Protein AF-A0A2J8X1P1-F1 (afdb_monomer)

Organism: Pongo abelii (NCBI:txid9601)

Foldseek 3Di:
DDPVVVVVVVVVVVVVVVVVVLVVQCVDPDPVSNVVSVVVVVVVVVVVVVPPPVPDLPPPPPPDPDDDDDDDDDDDDPPVVVVVVVVVVVVSVVVSVLLVVLQVQLVVLQVQLVVCVVVVVLVSSLVSLVVSCVSPVVPVVSVVSNVVSVVSVVVVVVVVVVVVVVVVVVVVVVVVVVVLVVLLVVLVVCVVVVPPLSVVLLVLLVVLPDADDALVSNVVSVVVLVVSCPDSSSVSSCVVNCVVVSQPVHPSND

Solvent-accessible surface area (backbone atoms only — not comparable to full-atom values): 14244 Å² total; per-residue (Å²): 133,59,76,65,58,55,52,51,49,53,53,49,53,52,52,51,53,53,50,52,51,41,55,52,35,49,67,40,92,49,69,68,54,18,53,51,32,49,54,51,49,54,54,51,55,56,53,53,69,76,61,65,72,81,84,65,90,74,72,79,75,77,82,72,85,87,71,80,91,77,78,92,77,90,74,94,64,85,70,55,61,65,60,51,52,53,51,52,52,50,50,50,52,50,53,51,50,53,51,53,53,27,47,54,52,20,51,52,24,42,53,53,14,50,52,30,44,75,73,66,39,27,69,59,14,34,49,29,21,50,57,16,39,74,52,35,75,83,49,62,66,40,56,55,53,29,52,53,28,51,54,54,45,50,52,52,63,57,47,50,58,55,50,52,52,50,53,52,52,51,50,52,50,50,55,52,47,55,51,50,55,49,48,50,49,53,33,48,52,39,41,76,73,56,38,67,68,47,45,49,52,52,53,48,43,60,58,62,60,52,78,94,66,58,62,67,57,54,53,54,51,49,52,54,48,61,68,58,47,75,46,73,45,42,44,44,47,35,68,74,57,52,44,62,52,48,53,76,73,31,81,80,78,101

Nearest PDB structures (foldseek):
  8uc6-assembly2_B  TM=2.784E-01  e=8.508E-01  Homo sapiens
  7xn7-assembly1_q  TM=2.949E-01  e=4.056E+00  Komagataella phaffii

Radius of gyration: 46.41 Å; Cα contacts (8 Å, |Δi|>4): 141; chains: 1; bounding box: 104×47×121 Å

Secondary structure (DSSP, 8-state):
--HHHHHHHHHHHHHHHHHHHHHHHHT-S-HHHHHHHHHHHHHHHHHHHHT---------------S--PPP--------HHHHHHHHHHHHHHHHHHHHHHHHHHHHHHHHHHHHHHTT-HHHHHHHHHHHHHH-TT-HHHHHHHHHHHHHHHHHHHHHHHHHHHHHHHHHHHHHHHHHHHHHHHHHHHHHTT-HHHHHHHHHHHHHT-SS--HHHHHHHHHHHHHHTTSHHHHHHHHHTTHHHHHHS-TTT-

pLDDT: mean 83.25, std 15.39, range [37.56, 98.19]

Sequence (254 aa):
MDADQEKDLQKFLKNVDEISNLIQEMNSDDPVVQQKAVLETEKRLLLMEEDQEEDECRTTLNKTMISPPQTAMKSAEEINSEAFLASVEKDAKERAKRRRENKVLADALKEKGNEAFAEGNYETAILCYTEGLEKLKDMKVLYTNRAQSRECYKKILEINPKLQTQVKDYLNQVDLQEKADLQEKEARELLDSGKNTAVTTKNLLETLSKPDQIPLFYAGGIEILTEMIKECTEQTLFRTHNGFSIISDNKVIR

InterPro domains:
  IPR011990 Tetratricopeptide-like helical domain superfamily [G3DSA:1.25.40.10] (89-160)
  IPR011990 Tetratricopeptide-like helical domain superfamily [SSF48452] (102-163)
  IPR043195 Tetratricopeptide repeat protein 12 [PTHR46540] (1-148)

Mean predicted aligned error: 18.22 Å

Structure (mmCIF, N/CA/C/O backbone):
data_AF-A0A2J8X1P1-F1
#
_entry.id   AF-A0A2J8X1P1-F1
#
loop_
_atom_site.group_PDB
_atom_site.id
_atom_site.type_symbol
_atom_site.label_atom_id
_atom_site.label_alt_id
_atom_site.label_comp_id
_atom_site.label_asym_id
_atom_site.label_entity_id
_atom_site.label_seq_id
_atom_site.pdbx_PDB_ins_code
_atom_site.Cartn_x
_atom_site.Cartn_y
_atom_site.Cartn_z
_atom_site.occupancy
_atom_site.B_iso_or_equiv
_atom_site.auth_seq_id
_atom_site.auth_comp_id
_atom_site.auth_asym_id
_atom_site.auth_atom_id
_atom_site.pdbx_PDB_model_num
ATOM 1 N N . MET A 1 1 ? 32.664 -14.938 -47.739 1.00 50.69 1 MET A N 1
ATOM 2 C CA . MET A 1 1 ? 31.735 -13.851 -48.087 1.00 50.69 1 MET A CA 1
ATOM 3 C C . MET A 1 1 ? 30.377 -14.347 -47.646 1.00 50.69 1 MET A C 1
ATOM 5 O O . MET A 1 1 ? 29.955 -15.395 -48.125 1.00 50.69 1 MET A O 1
ATOM 9 N N . ASP A 1 2 ? 29.831 -13.739 -46.599 1.00 59.72 2 ASP A N 1
ATOM 10 C CA . ASP A 1 2 ? 28.695 -14.293 -45.863 1.00 59.72 2 ASP A CA 1
ATOM 11 C C . ASP A 1 2 ? 27.408 -14.132 -46.678 1.00 59.72 2 ASP A C 1
ATOM 13 O O . ASP A 1 2 ? 27.176 -13.086 -47.279 1.00 59.72 2 ASP A O 1
ATOM 17 N N . ALA A 1 3 ? 26.571 -15.172 -46.722 1.00 62.38 3 ALA A N 1
ATOM 18 C CA . ALA A 1 3 ? 25.362 -15.208 -47.553 1.00 62.38 3 ALA A CA 1
ATOM 19 C C . ALA A 1 3 ? 24.357 -14.082 -47.235 1.00 62.38 3 ALA A C 1
ATOM 21 O O . ALA A 1 3 ? 23.530 -13.740 -48.079 1.00 62.38 3 ALA A O 1
ATOM 22 N N . ASP A 1 4 ? 24.443 -13.496 -46.040 1.00 61.97 4 ASP A N 1
ATOM 23 C CA . ASP A 1 4 ? 23.629 -12.350 -45.637 1.00 61.97 4 ASP A CA 1
ATOM 24 C C . ASP A 1 4 ? 24.155 -11.026 -46.219 1.00 61.97 4 ASP A C 1
ATOM 26 O O . ASP A 1 4 ? 23.356 -10.189 -46.626 1.00 61.97 4 ASP A O 1
ATOM 30 N N . GLN A 1 5 ? 25.473 -10.872 -46.403 1.00 69.81 5 GLN A N 1
ATOM 31 C CA . GLN A 1 5 ? 26.049 -9.685 -47.056 1.00 69.81 5 GLN A CA 1
ATOM 32 C C . GLN A 1 5 ? 25.669 -9.598 -48.540 1.00 69.81 5 GLN A C 1
ATOM 34 O O . GLN A 1 5 ? 25.447 -8.507 -49.060 1.00 69.81 5 GLN A O 1
ATOM 39 N N . GLU A 1 6 ? 25.571 -10.741 -49.222 1.00 78.12 6 GLU A N 1
ATOM 40 C CA . GLU A 1 6 ? 25.161 -10.800 -50.631 1.00 78.12 6 GLU A CA 1
ATOM 41 C C . GLU A 1 6 ? 23.684 -10.410 -50.806 1.00 78.12 6 GLU A C 1
ATOM 43 O O . GLU A 1 6 ? 23.335 -9.666 -51.722 1.00 78.12 6 GLU A O 1
ATOM 48 N N . LYS A 1 7 ? 22.807 -10.851 -49.894 1.00 76.62 7 LYS A N 1
ATOM 49 C CA . LYS A 1 7 ? 21.386 -10.467 -49.901 1.00 76.62 7 LYS A CA 1
ATOM 50 C C . LYS A 1 7 ? 21.193 -8.980 -49.620 1.00 76.62 7 LYS A C 1
ATOM 52 O O . LYS A 1 7 ? 20.385 -8.339 -50.293 1.00 76.62 7 LYS A O 1
ATOM 57 N N . ASP A 1 8 ? 21.941 -8.432 -48.666 1.00 74.12 8 ASP A N 1
ATOM 58 C CA . ASP A 1 8 ? 21.891 -7.005 -48.340 1.00 74.12 8 ASP A CA 1
ATOM 59 C C . ASP A 1 8 ? 22.389 -6.144 -49.504 1.00 74.12 8 ASP A C 1
ATOM 61 O O . ASP A 1 8 ? 21.761 -5.139 -49.844 1.00 74.12 8 ASP A O 1
ATOM 65 N N . LEU A 1 9 ? 23.458 -6.573 -50.183 1.00 82.69 9 LEU A N 1
ATOM 66 C CA . LEU A 1 9 ? 23.960 -5.897 -51.377 1.00 82.69 9 LEU A CA 1
ATOM 67 C C . LEU A 1 9 ? 22.932 -5.922 -52.516 1.00 82.69 9 LEU A C 1
ATOM 69 O O . LEU A 1 9 ? 22.677 -4.892 -53.137 1.00 82.69 9 LEU A O 1
ATOM 73 N N . GLN A 1 10 ? 22.289 -7.065 -52.763 1.00 84.50 10 GLN A N 1
ATOM 74 C CA . GLN A 1 10 ? 21.242 -7.173 -53.784 1.00 84.50 10 GLN A CA 1
ATOM 75 C C . GLN A 1 10 ? 20.028 -6.292 -53.465 1.00 84.50 10 GLN A C 1
ATOM 77 O O . GLN A 1 10 ? 19.481 -5.644 -54.360 1.00 84.50 10 GLN A O 1
ATOM 82 N N . LYS A 1 11 ? 19.628 -6.214 -52.190 1.00 85.12 11 LYS A N 1
ATOM 83 C CA . LYS A 1 11 ? 18.556 -5.318 -51.735 1.00 85.12 11 LYS A CA 1
ATOM 84 C C . LYS A 1 11 ? 18.930 -3.848 -51.939 1.00 85.12 11 LYS A C 1
ATOM 86 O O . LYS A 1 11 ? 18.101 -3.069 -52.402 1.00 85.12 11 LYS A O 1
ATOM 91 N N . PHE A 1 12 ? 20.173 -3.477 -51.634 1.00 89.38 12 PHE A N 1
ATOM 92 C CA . PHE A 1 12 ? 20.682 -2.126 -51.854 1.00 89.38 12 PHE A CA 1
ATOM 93 C C . PHE A 1 12 ? 20.666 -1.744 -53.338 1.00 89.38 12 PHE A C 1
ATOM 95 O O . PHE A 1 12 ? 20.110 -0.706 -53.685 1.00 89.38 12 PHE A O 1
ATOM 102 N N . LEU A 1 13 ? 21.210 -2.594 -54.214 1.00 89.56 13 LEU A N 1
ATOM 103 C CA . LEU A 1 13 ? 21.251 -2.332 -55.656 1.00 89.56 13 LEU A CA 1
ATOM 104 C C . LEU A 1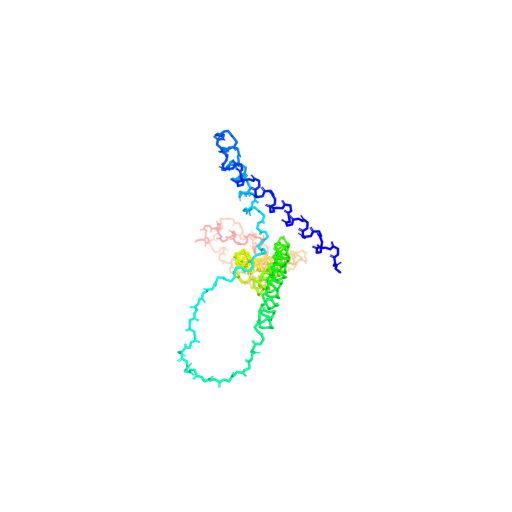 13 ? 19.846 -2.159 -56.240 1.00 89.56 13 LEU A C 1
ATOM 106 O O . LEU A 1 13 ? 19.595 -1.197 -56.959 1.00 89.56 13 LEU A O 1
ATOM 110 N N . LYS A 1 14 ? 18.901 -3.014 -55.834 1.00 88.31 14 LYS A N 1
ATOM 111 C CA . LYS A 1 14 ? 17.501 -2.887 -56.243 1.00 88.31 14 LYS A CA 1
ATOM 112 C C . LYS A 1 14 ? 16.892 -1.543 -55.822 1.00 88.31 14 LYS A C 1
ATOM 114 O O . LYS A 1 14 ? 16.211 -0.903 -56.615 1.00 88.31 14 LYS A O 1
ATOM 119 N N . ASN A 1 15 ? 17.161 -1.095 -54.595 1.00 87.69 15 ASN A N 1
ATOM 120 C CA . ASN A 1 15 ? 16.675 0.199 -54.114 1.00 87.69 15 ASN A CA 1
ATOM 121 C C . ASN A 1 15 ? 17.281 1.372 -54.897 1.00 87.69 15 ASN A C 1
ATOM 123 O O . ASN A 1 15 ? 16.580 2.341 -55.180 1.00 87.69 15 ASN A O 1
ATOM 127 N N . VAL A 1 16 ? 18.569 1.295 -55.242 1.00 91.81 16 VAL A N 1
ATOM 128 C CA . VAL A 1 16 ? 19.244 2.319 -56.050 1.00 91.81 16 VAL A CA 1
ATOM 129 C C . VAL A 1 16 ? 18.615 2.411 -57.440 1.00 91.81 16 VAL A C 1
ATOM 131 O O . VAL A 1 16 ? 18.311 3.518 -57.886 1.00 91.81 16 VAL A O 1
ATOM 134 N N . ASP A 1 17 ? 18.356 1.274 -58.087 1.00 91.62 17 ASP A N 1
ATOM 135 C CA . ASP A 1 17 ? 17.721 1.227 -59.408 1.00 91.62 17 ASP A CA 1
ATOM 136 C C . ASP A 1 17 ? 16.296 1.798 -59.375 1.00 91.62 17 ASP A C 1
ATOM 138 O O . ASP A 1 17 ? 15.919 2.599 -60.230 1.00 91.62 17 ASP A O 1
ATOM 142 N N . GLU A 1 18 ? 15.505 1.444 -58.357 1.00 88.31 18 GLU A N 1
ATOM 143 C CA . GLU A 1 18 ? 14.155 1.985 -58.157 1.00 88.31 18 GLU A CA 1
ATOM 144 C C . GLU A 1 18 ? 14.161 3.513 -57.996 1.00 88.31 18 GLU A C 1
ATOM 146 O O . GLU A 1 18 ? 13.352 4.203 -58.616 1.00 88.31 18 GLU A O 1
ATOM 151 N N . ILE A 1 19 ? 15.090 4.056 -57.201 1.00 89.25 19 ILE A N 1
ATOM 152 C CA . ILE A 1 19 ? 15.232 5.506 -57.006 1.00 89.25 19 ILE A CA 1
ATOM 153 C C . ILE A 1 19 ? 15.693 6.184 -58.299 1.00 89.25 19 ILE A C 1
ATOM 155 O O . ILE A 1 19 ? 15.194 7.254 -58.645 1.00 89.25 19 ILE A O 1
ATOM 159 N N . SER A 1 20 ? 16.628 5.572 -59.028 1.00 91.38 20 SER A N 1
ATOM 160 C CA . SER A 1 20 ? 17.127 6.116 -60.291 1.00 91.38 20 SER A CA 1
ATOM 161 C C . SER A 1 20 ? 16.012 6.215 -61.335 1.00 91.38 20 SER A C 1
ATOM 163 O O . SER A 1 20 ? 15.861 7.268 -61.958 1.00 91.38 20 SER A O 1
ATOM 165 N N . ASN A 1 21 ? 15.179 5.176 -61.448 1.00 90.62 21 ASN A N 1
ATOM 166 C CA . ASN A 1 21 ? 14.007 5.177 -62.323 1.00 90.62 21 ASN A CA 1
ATOM 167 C C . ASN A 1 21 ? 12.996 6.256 -61.914 1.00 90.62 21 ASN A C 1
ATOM 169 O O . ASN A 1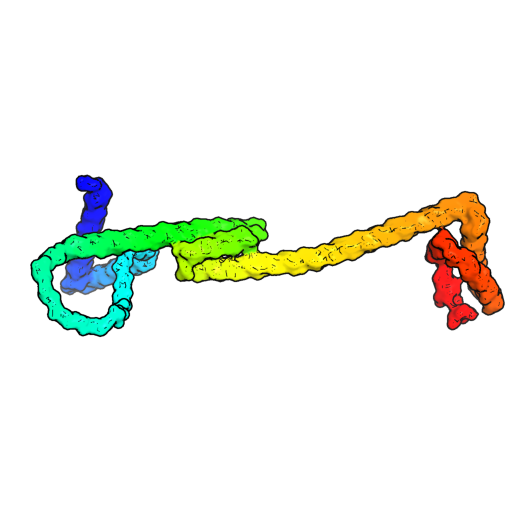 21 ? 12.524 7.000 -62.767 1.00 90.62 21 ASN A O 1
ATOM 173 N N . LEU A 1 22 ? 12.725 6.410 -60.615 1.00 91.25 22 LEU A N 1
ATOM 174 C CA . LEU A 1 22 ? 11.790 7.420 -60.113 1.00 91.25 22 LEU A CA 1
ATOM 175 C C . LEU A 1 22 ? 12.261 8.850 -60.427 1.00 91.25 22 LEU A C 1
ATOM 177 O O . LEU A 1 22 ? 11.482 9.676 -60.896 1.00 91.25 22 LEU A O 1
ATOM 181 N N . ILE A 1 23 ? 13.557 9.129 -60.247 1.00 90.56 23 ILE A N 1
ATOM 182 C CA . ILE A 1 23 ? 14.166 10.422 -60.601 1.00 90.56 23 ILE A CA 1
ATOM 183 C C . ILE A 1 23 ? 14.092 10.665 -62.112 1.00 90.56 23 ILE A C 1
ATOM 185 O O . ILE A 1 23 ? 13.860 11.794 -62.550 1.00 90.56 23 ILE A O 1
ATOM 189 N N . GLN A 1 24 ? 14.293 9.627 -62.923 1.00 90.50 24 GLN A N 1
ATOM 190 C CA . GLN A 1 24 ? 14.179 9.734 -64.373 1.00 90.50 24 GLN A CA 1
ATOM 191 C C . GLN A 1 24 ? 12.733 10.024 -64.802 1.00 90.50 24 GLN A C 1
ATOM 193 O O . GLN A 1 24 ? 12.517 10.891 -65.646 1.00 90.50 24 GLN A O 1
ATOM 198 N N . GLU A 1 25 ? 11.745 9.367 -64.191 1.00 92.44 25 GLU A N 1
ATOM 199 C CA . GLU A 1 25 ? 10.323 9.600 -64.465 1.00 92.44 25 GLU A CA 1
ATOM 200 C C . GLU A 1 25 ? 9.855 10.991 -64.008 1.00 92.44 25 GLU A C 1
ATOM 202 O O . GLU A 1 25 ? 9.084 11.641 -64.714 1.00 92.44 25 GLU A O 1
ATOM 207 N N . MET A 1 26 ? 10.374 11.508 -62.888 1.00 88.50 26 MET A N 1
ATOM 208 C CA . MET A 1 26 ? 10.129 12.891 -62.448 1.00 88.50 26 MET A CA 1
ATOM 209 C C . MET A 1 26 ? 10.687 13.940 -63.423 1.00 88.50 26 MET A C 1
ATOM 211 O O . MET A 1 26 ? 10.157 15.048 -63.504 1.00 88.50 26 MET A O 1
ATOM 215 N N . ASN A 1 27 ? 11.741 13.596 -64.166 1.00 88.50 27 ASN A N 1
ATOM 216 C CA . ASN A 1 27 ? 12.345 14.446 -65.194 1.00 88.50 27 ASN A CA 1
ATOM 217 C C . ASN A 1 27 ? 11.775 14.189 -66.603 1.00 88.50 27 ASN A C 1
ATOM 219 O O . ASN A 1 27 ? 12.331 14.691 -67.578 1.00 88.50 27 ASN A O 1
ATOM 223 N N . SER A 1 28 ? 10.699 13.406 -66.730 1.00 91.25 28 SER A N 1
ATOM 224 C CA . SER A 1 28 ? 10.017 13.178 -68.007 1.00 91.25 28 SER A CA 1
ATOM 225 C C . SER A 1 28 ? 9.298 14.441 -68.491 1.00 91.25 28 SER A C 1
ATOM 227 O O . SER A 1 28 ? 8.697 15.166 -67.698 1.00 91.25 28 SER A O 1
ATOM 229 N N . ASP A 1 29 ? 9.292 14.663 -69.808 1.00 88.75 29 ASP A N 1
ATOM 230 C CA . ASP A 1 29 ? 8.529 15.741 -70.454 1.00 88.75 29 ASP A CA 1
ATOM 231 C C . ASP A 1 29 ? 7.010 15.455 -70.491 1.00 88.75 29 ASP A C 1
ATOM 233 O O . ASP A 1 29 ? 6.214 16.341 -70.810 1.00 88.75 29 ASP A O 1
ATOM 237 N N . ASP A 1 30 ? 6.591 14.220 -70.178 1.00 93.44 30 ASP A N 1
ATOM 238 C CA . ASP A 1 30 ? 5.180 13.841 -70.068 1.00 93.44 30 ASP A CA 1
ATOM 239 C C . ASP A 1 30 ? 4.624 14.205 -68.672 1.00 93.44 30 ASP A C 1
ATOM 241 O O . ASP A 1 30 ? 5.017 13.587 -67.673 1.00 93.44 30 ASP A O 1
ATOM 245 N N . PRO A 1 31 ? 3.666 15.153 -68.577 1.00 89.38 31 PRO A N 1
ATOM 246 C CA . PRO A 1 31 ? 3.126 15.616 -67.300 1.00 89.38 31 PRO A CA 1
ATOM 247 C C . PRO A 1 31 ? 2.397 14.520 -66.510 1.00 89.38 31 PRO A C 1
ATOM 249 O O . PRO A 1 31 ? 2.314 14.607 -65.285 1.00 89.38 31 PRO A O 1
ATOM 252 N N . VAL A 1 32 ? 1.878 13.481 -67.174 1.00 92.19 32 VAL A N 1
ATOM 253 C CA . VAL A 1 32 ? 1.181 12.370 -66.508 1.00 92.19 32 VAL A CA 1
ATOM 254 C C . VAL A 1 32 ? 2.183 11.444 -65.823 1.00 92.19 32 VAL A C 1
ATOM 256 O O . VAL A 1 32 ? 1.968 11.031 -64.682 1.00 92.19 32 VAL A O 1
ATOM 259 N N . VAL A 1 33 ? 3.294 11.147 -66.501 1.00 90.44 33 VAL A N 1
ATOM 260 C CA . VAL A 1 33 ? 4.386 10.327 -65.956 1.00 90.44 33 VAL A CA 1
ATOM 261 C C . VAL A 1 33 ? 5.060 11.058 -64.798 1.00 90.44 33 VAL A C 1
ATOM 263 O O . VAL A 1 33 ? 5.222 10.482 -63.724 1.00 90.44 33 VAL A O 1
ATOM 266 N N . GLN A 1 34 ? 5.342 12.350 -64.973 1.00 92.19 34 GLN A N 1
ATOM 267 C CA . GLN A 1 34 ? 5.930 13.183 -63.930 1.00 92.19 34 GLN A CA 1
ATOM 268 C C . GLN A 1 34 ? 5.049 13.244 -62.671 1.00 92.19 34 GLN A C 1
ATOM 270 O O . GLN A 1 34 ? 5.542 13.019 -61.567 1.00 92.19 34 GLN A O 1
ATOM 275 N N . GLN A 1 35 ? 3.741 13.501 -62.805 1.00 90.00 35 GLN A N 1
ATOM 276 C CA . GLN A 1 35 ? 2.836 13.551 -61.646 1.00 90.00 35 GLN A CA 1
ATOM 277 C C . GLN A 1 35 ? 2.718 12.204 -60.932 1.00 90.00 35 GLN A C 1
ATOM 279 O O . GLN A 1 35 ? 2.668 12.159 -59.701 1.00 90.00 35 GLN A O 1
ATOM 284 N N . LYS A 1 36 ? 2.693 11.102 -61.687 1.00 91.44 36 LYS A N 1
ATOM 285 C CA . LYS A 1 36 ? 2.653 9.757 -61.112 1.00 91.44 36 LYS A CA 1
ATOM 286 C C . LYS A 1 36 ? 3.915 9.464 -60.292 1.00 91.44 36 LYS A C 1
ATOM 288 O O . LYS A 1 36 ? 3.794 8.979 -59.169 1.00 91.44 36 LYS A O 1
ATOM 293 N N . ALA A 1 37 ? 5.089 9.820 -60.810 1.00 92.00 37 ALA A N 1
ATOM 294 C CA . ALA A 1 37 ? 6.362 9.643 -60.117 1.00 92.00 37 ALA A CA 1
ATOM 295 C C . ALA A 1 37 ? 6.459 10.497 -58.839 1.00 92.00 37 ALA A C 1
ATOM 297 O O . ALA A 1 37 ? 6.943 10.029 -57.808 1.00 92.00 37 ALA A O 1
ATOM 298 N N . VAL A 1 38 ? 5.929 11.725 -58.857 1.00 89.56 38 VAL A N 1
ATOM 299 C CA . VAL A 1 38 ? 5.844 12.579 -57.657 1.00 89.56 38 VAL A CA 1
ATOM 300 C C . VAL A 1 38 ? 4.975 11.927 -56.577 1.00 89.56 38 VAL A C 1
ATOM 302 O O . VAL A 1 38 ? 5.427 11.781 -55.443 1.00 89.56 38 VAL A O 1
ATOM 305 N N . LEU A 1 39 ? 3.772 11.457 -56.922 1.00 90.56 39 LEU A N 1
ATOM 306 C CA . LEU A 1 39 ? 2.877 10.780 -55.970 1.00 90.56 39 LEU A CA 1
ATOM 307 C C . LEU A 1 39 ? 3.486 9.49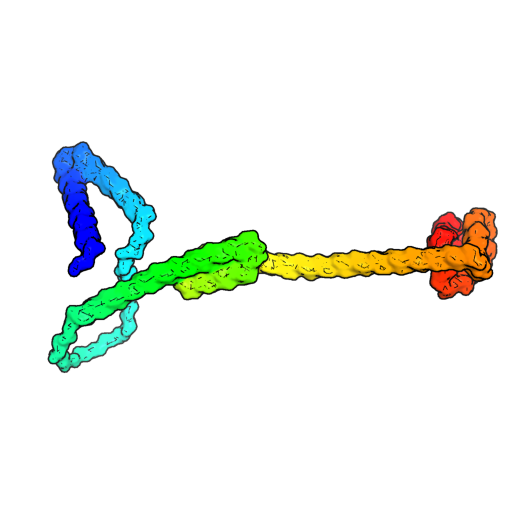3 -55.399 1.00 90.56 39 LEU A C 1
ATOM 309 O O . LEU A 1 39 ? 3.320 9.181 -54.219 1.00 90.56 39 LEU A O 1
ATOM 313 N N . GLU A 1 40 ? 4.193 8.730 -56.229 1.00 89.38 40 GLU A N 1
ATOM 314 C CA . GLU A 1 40 ? 4.884 7.518 -55.796 1.00 89.38 40 GLU A CA 1
ATOM 315 C C . GLU A 1 40 ? 6.047 7.835 -54.841 1.00 89.38 40 GLU A C 1
ATOM 317 O O . GLU A 1 40 ? 6.239 7.129 -53.848 1.00 89.38 40 GLU A O 1
ATOM 322 N N . THR A 1 41 ? 6.743 8.954 -55.063 1.00 88.50 41 THR A N 1
ATOM 323 C CA . THR A 1 41 ? 7.774 9.478 -54.154 1.00 88.50 41 THR A CA 1
ATOM 324 C C . THR A 1 41 ? 7.180 9.881 -52.806 1.00 88.50 41 THR A C 1
ATOM 326 O O . THR A 1 41 ? 7.691 9.473 -51.765 1.00 88.50 41 THR A O 1
ATOM 329 N N . GLU A 1 42 ? 6.078 10.634 -52.802 1.00 86.62 42 GLU A N 1
ATOM 330 C CA . GLU A 1 42 ? 5.389 11.056 -51.575 1.00 86.62 42 GLU A CA 1
ATOM 331 C C . GLU A 1 42 ? 4.909 9.854 -50.757 1.00 86.62 42 GLU A C 1
ATOM 333 O O . GLU A 1 42 ? 5.134 9.785 -49.548 1.00 86.62 42 GLU A O 1
ATOM 338 N N . LYS A 1 43 ? 4.320 8.855 -51.424 1.00 87.81 43 LYS A N 1
ATOM 339 C CA . LYS A 1 43 ? 3.902 7.606 -50.781 1.00 87.81 43 LYS A CA 1
ATOM 340 C C . LYS A 1 43 ? 5.089 6.853 -50.174 1.00 87.81 43 LYS A C 1
ATOM 342 O O . LYS A 1 43 ? 4.965 6.307 -49.080 1.00 87.81 43 LYS A O 1
ATOM 347 N N . ARG A 1 44 ? 6.231 6.813 -50.867 1.00 84.81 44 ARG A N 1
ATOM 348 C CA . ARG A 1 44 ? 7.448 6.153 -50.373 1.00 84.81 44 ARG A CA 1
ATOM 349 C C . ARG A 1 44 ? 8.035 6.883 -49.164 1.00 84.81 44 ARG A C 1
ATOM 351 O O . ARG A 1 44 ? 8.439 6.219 -48.218 1.00 84.81 44 ARG A O 1
ATOM 358 N N . LEU A 1 45 ? 8.026 8.217 -49.162 1.00 81.81 45 LEU A N 1
ATOM 359 C CA . LEU A 1 45 ? 8.467 9.028 -48.022 1.00 81.81 45 LEU A CA 1
ATOM 360 C C . LEU A 1 45 ? 7.583 8.817 -46.785 1.00 81.81 45 LEU A C 1
ATOM 362 O O . LEU A 1 45 ? 8.114 8.652 -45.693 1.00 81.81 45 LEU A O 1
ATOM 366 N N . LEU A 1 46 ? 6.260 8.738 -46.963 1.00 79.38 46 LEU A N 1
ATOM 367 C CA . LEU A 1 46 ? 5.312 8.424 -45.885 1.00 79.38 46 LEU A CA 1
ATOM 368 C C . LEU A 1 46 ? 5.574 7.050 -45.252 1.00 79.38 46 LEU A C 1
ATOM 370 O O . LEU A 1 46 ? 5.602 6.926 -44.033 1.00 79.38 46 LEU A O 1
ATOM 374 N N . LEU A 1 47 ? 5.826 6.024 -46.068 1.00 69.25 47 LEU A N 1
ATOM 375 C CA . LEU A 1 47 ? 6.131 4.676 -45.570 1.00 69.25 47 LEU A CA 1
ATOM 376 C C . LEU A 1 47 ? 7.489 4.606 -44.846 1.00 69.25 47 LEU A C 1
ATOM 378 O O . LEU A 1 47 ? 7.663 3.798 -43.939 1.00 69.25 47 LEU A O 1
ATOM 382 N N . MET A 1 48 ? 8.445 5.472 -45.198 1.00 59.88 48 MET A N 1
ATOM 383 C CA . MET A 1 48 ? 9.734 5.571 -44.500 1.00 59.88 48 MET A CA 1
ATOM 384 C C . MET A 1 48 ? 9.634 6.246 -43.122 1.00 59.88 48 MET A C 1
ATOM 386 O O . MET A 1 48 ? 10.518 6.041 -42.293 1.00 59.88 48 MET A O 1
ATOM 390 N N . GLU A 1 49 ? 8.589 7.037 -42.856 1.00 53.78 49 GLU A N 1
ATOM 391 C CA . GLU A 1 49 ? 8.326 7.577 -41.513 1.00 53.78 49 GLU A CA 1
ATOM 392 C C . GLU A 1 49 ? 7.747 6.515 -40.561 1.00 53.78 49 GLU A C 1
ATOM 394 O O . GLU A 1 49 ? 7.980 6.595 -39.355 1.00 53.78 49 GLU A O 1
ATOM 399 N N . GLU A 1 50 ? 7.049 5.500 -41.083 1.00 45.25 50 GLU A N 1
ATOM 400 C CA . GLU A 1 50 ? 6.494 4.395 -40.284 1.00 45.25 50 GLU A CA 1
ATOM 401 C C . GLU A 1 50 ? 7.543 3.312 -39.954 1.00 45.25 50 GLU A C 1
ATOM 403 O O . GLU A 1 50 ? 7.516 2.757 -38.855 1.00 45.25 50 GLU A O 1
ATOM 408 N N . ASP A 1 51 ? 8.521 3.086 -40.841 1.00 39.88 51 ASP A N 1
ATOM 409 C CA . ASP A 1 51 ? 9.593 2.082 -40.704 1.00 39.88 51 ASP A CA 1
ATOM 410 C C . ASP A 1 51 ? 10.936 2.666 -40.210 1.00 39.88 51 ASP A C 1
ATOM 412 O O . ASP A 1 51 ? 12.012 2.189 -40.585 1.00 39.88 51 ASP A O 1
ATOM 416 N N . GLN A 1 52 ? 10.928 3.675 -39.327 1.00 43.12 52 GLN A N 1
ATOM 417 C CA . GLN A 1 52 ? 12.143 4.047 -38.583 1.00 43.12 52 GLN A CA 1
ATOM 418 C C . GLN A 1 52 ? 12.533 2.950 -37.569 1.00 43.12 52 GLN A C 1
ATOM 420 O O . GLN A 1 52 ? 12.531 3.137 -36.350 1.00 43.12 52 GLN A O 1
ATOM 425 N N . GLU A 1 53 ? 13.004 1.810 -38.070 1.00 43.22 53 GLU A N 1
ATOM 426 C CA . GLU A 1 53 ? 14.237 1.268 -37.526 1.00 43.22 53 GLU A CA 1
ATOM 427 C C . GLU A 1 53 ? 15.326 2.303 -37.832 1.00 43.22 53 GLU A C 1
ATOM 429 O O . GLU A 1 53 ? 15.874 2.351 -38.929 1.00 43.22 53 GLU A O 1
ATOM 434 N N . GLU A 1 54 ? 15.584 3.204 -36.878 1.00 46.31 54 GLU A N 1
ATOM 435 C CA . GLU A 1 54 ? 16.736 4.106 -36.900 1.00 46.31 54 GLU A CA 1
ATOM 436 C C . GLU A 1 54 ? 18.033 3.276 -36.948 1.00 46.31 54 GLU A C 1
ATOM 438 O O . GLU A 1 54 ? 18.697 3.051 -35.931 1.00 46.31 54 GLU A O 1
ATOM 443 N N . ASP A 1 55 ? 18.409 2.812 -38.137 1.00 44.75 55 ASP A N 1
ATOM 444 C CA . ASP A 1 55 ? 19.744 2.313 -38.433 1.00 44.75 55 ASP A CA 1
ATOM 445 C C . ASP A 1 55 ? 20.584 3.368 -39.152 1.00 44.75 55 ASP A C 1
ATOM 447 O O . ASP A 1 55 ? 21.260 3.115 -40.146 1.00 44.75 55 ASP A O 1
ATOM 451 N N . GLU A 1 56 ? 20.548 4.592 -38.633 1.00 42.28 56 GLU A N 1
ATOM 452 C CA . GLU A 1 56 ? 21.465 5.623 -39.076 1.00 42.28 56 GLU A CA 1
ATOM 453 C C . GLU A 1 56 ? 22.149 6.233 -37.861 1.00 42.28 56 GLU A C 1
ATOM 455 O O . GLU A 1 56 ? 21.551 6.911 -37.024 1.00 42.28 56 GLU A O 1
ATOM 460 N N . CYS A 1 57 ? 23.450 5.972 -37.751 1.00 41.12 57 CYS A N 1
ATOM 461 C CA . CYS A 1 57 ? 24.339 6.644 -36.820 1.00 41.12 57 CYS A CA 1
ATOM 462 C C . CYS A 1 57 ? 24.450 8.130 -37.209 1.00 41.12 57 CYS A C 1
ATOM 464 O O . CYS A 1 57 ? 25.496 8.598 -37.650 1.00 41.12 57 CYS A O 1
ATOM 466 N N . ARG A 1 58 ? 23.379 8.912 -37.044 1.00 43.59 58 ARG A N 1
ATOM 467 C CA . ARG A 1 58 ? 23.453 10.369 -37.081 1.00 43.59 58 ARG A CA 1
ATOM 468 C C . ARG A 1 58 ? 24.077 10.792 -35.761 1.00 43.59 58 ARG A C 1
ATOM 470 O O . ARG A 1 58 ? 23.399 11.081 -34.778 1.00 43.59 58 ARG A O 1
ATOM 477 N N . THR A 1 59 ? 25.407 10.805 -35.701 1.00 41.00 59 THR A N 1
ATOM 478 C CA . THR A 1 59 ? 26.083 11.646 -34.717 1.00 41.00 59 THR A CA 1
ATOM 479 C C . THR A 1 59 ? 25.706 13.079 -35.072 1.00 41.00 59 THR A C 1
ATOM 481 O O . THR A 1 59 ? 26.301 13.670 -35.971 1.00 41.00 59 THR A O 1
ATOM 484 N N . THR A 1 60 ? 24.690 13.643 -34.417 1.00 46.12 60 THR A N 1
ATOM 485 C CA . THR A 1 60 ? 24.499 15.093 -34.395 1.00 46.12 60 THR A CA 1
ATOM 486 C C . THR A 1 60 ? 25.775 15.660 -33.785 1.00 46.12 60 THR A C 1
ATOM 488 O O . THR A 1 60 ? 25.969 15.602 -32.568 1.00 46.12 60 THR A O 1
ATOM 491 N N . LEU A 1 61 ? 26.715 16.084 -34.632 1.00 44.94 61 LEU A N 1
ATOM 492 C CA . LEU A 1 61 ? 27.979 16.662 -34.206 1.00 44.94 61 LEU A CA 1
ATOM 493 C C . LEU A 1 61 ? 27.676 18.021 -33.578 1.00 44.94 61 LEU A C 1
ATOM 495 O O . LEU A 1 61 ? 27.794 19.062 -34.220 1.00 44.94 61 LEU A O 1
ATOM 499 N N . ASN A 1 62 ? 27.312 18.019 -32.301 1.00 49.25 62 ASN A N 1
ATOM 500 C CA . ASN A 1 62 ? 27.520 19.181 -31.459 1.00 49.25 62 ASN A CA 1
ATOM 501 C C . ASN A 1 62 ? 29.041 19.340 -31.348 1.00 49.25 62 ASN A C 1
ATOM 503 O O . ASN A 1 62 ? 29.687 18.681 -30.534 1.00 49.25 62 ASN A O 1
ATOM 507 N N . LYS A 1 63 ? 29.636 20.138 -32.246 1.00 56.59 63 LYS A N 1
ATOM 508 C CA . LYS A 1 63 ? 31.057 20.504 -32.203 1.00 56.59 63 LYS A CA 1
ATOM 509 C C . LYS A 1 63 ? 31.294 21.393 -30.984 1.00 56.59 63 LYS A C 1
ATOM 511 O O . LYS A 1 63 ? 31.365 22.612 -31.096 1.00 56.59 63 LYS A O 1
ATOM 516 N N . THR A 1 64 ? 31.423 20.791 -29.813 1.00 53.12 64 THR A N 1
ATOM 517 C CA . THR A 1 64 ? 31.920 21.500 -28.638 1.00 53.12 64 THR A CA 1
ATOM 518 C C . THR A 1 64 ? 33.442 21.553 -28.752 1.00 53.12 64 THR A C 1
ATOM 520 O O . THR A 1 64 ? 34.108 20.525 -28.649 1.00 53.12 64 THR A O 1
ATOM 523 N N . MET A 1 65 ? 34.011 22.734 -29.019 1.00 43.78 65 MET A N 1
ATOM 524 C CA . MET A 1 65 ? 35.466 22.927 -28.994 1.00 43.78 65 MET A CA 1
ATOM 525 C C . MET A 1 65 ? 35.961 22.891 -27.546 1.00 43.78 65 MET A C 1
ATOM 527 O O . MET A 1 65 ? 35.929 23.897 -26.843 1.00 43.78 65 MET A O 1
ATOM 531 N N . ILE A 1 66 ? 36.422 21.726 -27.099 1.00 51.5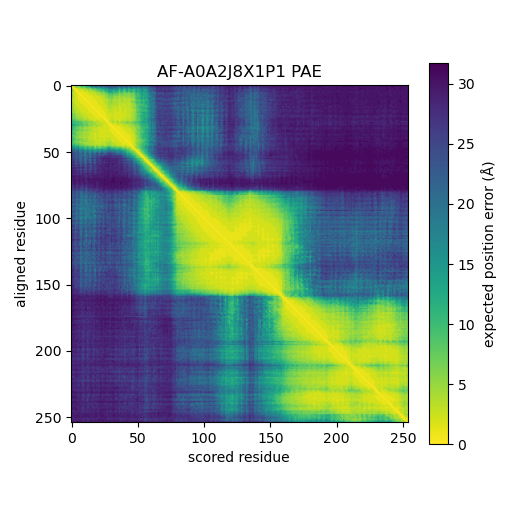9 66 ILE A N 1
ATOM 532 C CA . ILE A 1 66 ? 37.089 21.561 -25.807 1.00 51.59 66 ILE A CA 1
ATOM 533 C C . ILE A 1 66 ? 38.599 21.541 -26.072 1.00 51.59 66 ILE A C 1
ATOM 535 O O . ILE A 1 66 ? 39.173 20.463 -26.174 1.00 51.59 66 ILE A O 1
ATOM 539 N N . SER A 1 67 ? 39.211 22.714 -26.294 1.00 46.06 67 SER A N 1
ATOM 540 C CA . SER A 1 67 ? 40.636 23.071 -26.047 1.00 46.06 67 SER A CA 1
ATOM 541 C C . SER A 1 67 ? 41.104 24.230 -26.952 1.00 46.06 67 SER A C 1
ATOM 543 O O . SER A 1 67 ? 40.685 24.293 -28.110 1.00 46.06 67 SER A O 1
ATOM 545 N N . PRO A 1 68 ? 42.000 25.128 -26.482 1.00 57.16 68 PRO A N 1
ATOM 546 C CA . PRO A 1 68 ? 42.660 26.116 -27.339 1.00 57.16 68 PRO A CA 1
ATOM 547 C C . PRO A 1 68 ? 43.617 25.436 -28.337 1.00 57.16 68 PRO A C 1
ATOM 549 O O . PRO A 1 68 ? 44.191 24.396 -28.005 1.00 57.16 68 PRO A O 1
ATOM 552 N N . PRO A 1 69 ? 43.841 26.012 -29.534 1.00 45.50 69 PRO A N 1
ATOM 553 C CA . PRO A 1 69 ? 44.702 25.414 -30.549 1.00 45.50 69 PRO A CA 1
ATOM 554 C C . PRO A 1 69 ? 46.160 25.446 -30.077 1.00 45.50 69 PRO A C 1
ATOM 556 O O . PRO A 1 69 ? 46.772 26.511 -30.004 1.00 45.50 69 PRO A O 1
ATOM 559 N N . GLN A 1 70 ? 46.718 24.283 -29.738 1.00 44.50 70 GLN A N 1
ATOM 560 C CA . GLN A 1 70 ? 48.149 24.160 -29.477 1.00 44.50 70 GLN A CA 1
ATOM 561 C C . GLN A 1 70 ? 48.916 23.987 -30.789 1.00 44.50 70 GLN A C 1
ATOM 563 O O . GLN A 1 70 ? 48.522 23.257 -31.697 1.00 44.50 70 GLN A O 1
ATOM 568 N N . THR A 1 71 ? 49.996 24.753 -30.864 1.00 41.59 71 THR A N 1
ATOM 569 C CA . THR A 1 71 ? 50.871 25.012 -32.000 1.00 41.59 71 THR A CA 1
ATOM 570 C C . THR A 1 71 ? 51.479 23.738 -32.579 1.00 41.59 71 THR A C 1
ATOM 572 O O . THR A 1 71 ? 51.927 22.855 -31.853 1.00 41.59 71 THR A O 1
ATOM 575 N N . ALA A 1 72 ? 51.540 23.687 -33.909 1.00 47.44 72 ALA A N 1
ATOM 576 C CA . ALA A 1 72 ? 52.127 22.611 -34.691 1.00 47.44 72 ALA A CA 1
ATOM 577 C C . ALA A 1 72 ? 53.554 22.241 -34.241 1.00 47.44 72 ALA A C 1
ATOM 579 O O . ALA A 1 72 ? 54.473 23.058 -34.322 1.00 47.44 72 ALA A O 1
ATOM 580 N N . MET A 1 73 ? 53.756 20.971 -33.885 1.00 38.50 73 MET A N 1
ATOM 581 C CA . MET A 1 73 ? 55.056 20.310 -33.958 1.00 38.50 73 MET A CA 1
ATOM 582 C C . MET A 1 73 ? 54.946 19.070 -34.842 1.00 38.50 73 MET A C 1
ATOM 584 O O . MET A 1 73 ? 54.067 18.229 -34.681 1.00 38.50 73 MET A O 1
ATOM 588 N N . LYS A 1 74 ? 55.847 19.025 -35.825 1.00 48.38 74 LYS A N 1
ATOM 589 C CA . LYS A 1 74 ? 56.038 17.953 -36.796 1.00 48.38 74 LYS A CA 1
ATOM 590 C C . LYS A 1 74 ? 56.645 16.722 -36.117 1.00 48.38 74 LYS A C 1
ATOM 592 O O . LYS A 1 74 ? 57.739 16.823 -35.573 1.00 48.38 74 LYS A O 1
ATOM 597 N N . SER A 1 75 ? 56.050 15.559 -36.343 1.00 37.56 75 SER A N 1
ATOM 598 C CA . SER A 1 75 ? 56.802 14.371 -36.747 1.00 37.56 75 SER A CA 1
ATOM 599 C C . SER A 1 75 ? 55.940 13.567 -37.709 1.00 37.56 75 SER A C 1
ATOM 601 O O . SER A 1 75 ? 54.788 13.248 -37.432 1.00 37.56 75 SER A O 1
ATOM 603 N N . ALA A 1 76 ? 56.506 13.330 -38.885 1.00 47.72 76 ALA A N 1
ATOM 604 C CA . ALA A 1 76 ? 55.964 12.453 -39.894 1.00 47.72 76 ALA A CA 1
ATOM 605 C C . ALA A 1 76 ? 56.056 11.010 -39.388 1.00 47.72 76 ALA A C 1
ATOM 607 O O . ALA A 1 76 ? 57.077 10.355 -39.549 1.00 47.72 76 ALA A O 1
ATOM 608 N N . GLU A 1 77 ? 54.983 10.541 -38.778 1.00 46.44 77 GLU A N 1
ATOM 609 C CA . GLU A 1 77 ? 54.535 9.170 -38.949 1.00 46.44 77 GLU A CA 1
ATOM 610 C C . GLU A 1 77 ? 53.181 9.308 -39.625 1.00 46.44 77 GLU A C 1
ATOM 612 O O . GLU A 1 77 ? 52.323 10.059 -39.156 1.00 46.44 77 GLU A O 1
ATOM 617 N N . GLU A 1 78 ? 53.022 8.673 -40.783 1.00 52.44 78 GLU A N 1
ATOM 618 C CA . GLU A 1 78 ? 51.712 8.436 -41.372 1.00 52.44 78 GLU A CA 1
ATOM 619 C C . GLU A 1 78 ? 50.877 7.714 -40.313 1.00 52.44 78 GLU A C 1
ATOM 621 O O . GLU A 1 78 ? 50.907 6.491 -40.191 1.00 52.44 78 GLU A O 1
ATOM 626 N N . ILE A 1 79 ? 50.162 8.480 -39.485 1.00 58.50 79 ILE A N 1
ATOM 627 C CA . ILE A 1 79 ? 49.082 7.955 -38.667 1.00 58.50 79 ILE A CA 1
ATOM 628 C C . ILE A 1 79 ? 48.158 7.334 -39.696 1.00 58.50 79 ILE A C 1
ATOM 630 O O . ILE A 1 79 ? 47.582 8.054 -40.511 1.00 58.50 79 ILE A O 1
ATOM 634 N N . ASN A 1 80 ? 48.125 6.004 -39.718 1.00 72.69 80 ASN A N 1
ATOM 635 C CA . ASN A 1 80 ? 47.360 5.220 -40.666 1.00 72.69 80 ASN A CA 1
ATOM 636 C C . ASN A 1 80 ? 45.893 5.678 -40.572 1.00 72.69 80 ASN A C 1
ATOM 638 O O . ASN A 1 80 ? 45.148 5.267 -39.683 1.00 72.69 80 ASN A O 1
ATOM 642 N N . SER A 1 81 ? 45.522 6.620 -41.445 1.00 79.81 81 SER A N 1
ATOM 643 C CA . SER A 1 81 ? 44.228 7.309 -41.445 1.00 79.81 81 SER A CA 1
ATOM 644 C C . SER A 1 81 ? 43.100 6.294 -41.593 1.00 79.81 81 SER A C 1
ATOM 646 O O . SER A 1 81 ? 42.058 6.402 -40.952 1.00 79.81 81 SER A O 1
ATOM 648 N N . GLU A 1 82 ? 43.366 5.240 -42.360 1.00 82.50 82 GLU A N 1
ATOM 649 C CA . GLU A 1 82 ? 42.493 4.090 -42.527 1.00 82.50 82 GLU A CA 1
ATOM 650 C C . GLU A 1 82 ? 42.313 3.313 -41.213 1.00 82.50 82 GLU A C 1
ATOM 652 O O . GLU A 1 82 ? 41.182 3.017 -40.839 1.00 82.50 82 GLU A O 1
ATOM 657 N N . ALA A 1 83 ? 43.377 3.074 -40.438 1.00 86.44 83 ALA A N 1
ATOM 658 C CA . ALA A 1 83 ? 43.267 2.448 -39.117 1.00 86.44 83 ALA A CA 1
ATOM 659 C C . ALA A 1 83 ? 42.459 3.304 -38.122 1.00 86.44 83 ALA A C 1
ATOM 661 O O . ALA A 1 83 ? 41.664 2.766 -37.346 1.00 86.44 83 ALA A O 1
ATOM 662 N N . PHE A 1 84 ? 42.616 4.633 -38.156 1.00 88.06 84 PHE A N 1
ATOM 663 C CA . PHE A 1 84 ? 41.810 5.545 -37.339 1.00 88.06 84 PHE A CA 1
ATOM 664 C C . PHE A 1 84 ? 40.331 5.509 -37.748 1.00 88.06 84 PHE A C 1
ATOM 666 O O . PHE A 1 84 ? 39.475 5.294 -36.888 1.00 88.06 84 PHE A O 1
ATOM 673 N N . LEU A 1 85 ? 40.025 5.644 -39.042 1.00 87.75 85 LEU A N 1
ATOM 674 C CA . LEU A 1 85 ? 38.658 5.559 -39.568 1.00 87.75 85 LEU A CA 1
ATOM 675 C C . LEU A 1 85 ? 38.010 4.207 -39.238 1.00 87.75 85 LEU A C 1
ATOM 677 O O . LEU A 1 85 ? 36.887 4.186 -38.738 1.00 87.75 85 LEU A O 1
ATOM 681 N N . ALA A 1 86 ? 38.738 3.100 -39.398 1.00 88.38 86 ALA A N 1
ATOM 682 C CA . ALA A 1 86 ? 38.267 1.766 -39.033 1.00 88.38 86 ALA A CA 1
ATOM 683 C C . ALA A 1 86 ? 37.979 1.640 -37.524 1.00 88.38 86 ALA A C 1
ATOM 685 O O . ALA A 1 86 ? 36.989 1.022 -37.125 1.00 88.38 86 ALA A O 1
ATOM 686 N N . SER A 1 87 ? 38.802 2.253 -36.662 1.00 87.25 87 SER A N 1
ATOM 687 C CA . SER A 1 87 ? 38.558 2.278 -35.212 1.00 87.25 87 SER A CA 1
ATOM 688 C C . SER A 1 87 ? 37.302 3.075 -34.835 1.00 87.25 87 SER A C 1
ATOM 690 O O . SER A 1 87 ? 36.521 2.630 -33.992 1.00 87.25 87 SER A O 1
ATOM 692 N N . VAL A 1 88 ? 37.069 4.214 -35.497 1.00 89.06 88 VAL A N 1
ATOM 693 C CA . VAL A 1 88 ? 35.894 5.069 -35.278 1.00 89.06 88 VAL A CA 1
ATOM 694 C C . VAL A 1 88 ? 34.632 4.373 -35.769 1.00 89.06 88 VAL A C 1
ATOM 696 O O . VAL A 1 88 ? 33.617 4.383 -35.073 1.00 89.06 88 VAL A O 1
ATOM 699 N N . GLU A 1 89 ? 34.694 3.734 -36.937 1.00 88.81 89 GLU A N 1
ATOM 700 C CA . GLU A 1 89 ? 33.595 2.939 -37.480 1.00 88.81 89 GLU A CA 1
ATOM 701 C C . GLU A 1 89 ? 33.245 1.775 -36.544 1.00 88.81 89 GLU A C 1
ATOM 703 O O . GLU A 1 89 ? 32.069 1.539 -36.259 1.00 88.81 89 GLU A O 1
ATOM 708 N N . LYS A 1 90 ? 34.252 1.083 -35.995 1.00 90.00 90 LYS A N 1
ATOM 709 C CA . LYS A 1 90 ? 34.048 0.014 -35.011 1.00 90.00 90 LYS A CA 1
ATOM 710 C C . LYS A 1 90 ? 33.355 0.522 -33.740 1.00 90.00 90 LYS A C 1
ATOM 712 O O . LYS A 1 90 ? 32.378 -0.091 -33.314 1.00 90.00 90 LYS A O 1
ATOM 717 N N . ASP A 1 91 ? 33.805 1.637 -33.162 1.00 93.31 91 ASP A N 1
ATOM 718 C CA . ASP A 1 91 ? 33.168 2.248 -31.981 1.00 93.31 91 ASP A CA 1
ATOM 719 C C . ASP A 1 91 ? 31.748 2.760 -32.292 1.00 93.31 91 ASP A C 1
ATOM 721 O O . ASP A 1 91 ? 30.828 2.611 -31.485 1.00 93.31 91 ASP A O 1
ATOM 725 N N . ALA A 1 92 ? 31.522 3.305 -33.492 1.00 86.19 92 ALA A N 1
ATOM 726 C CA . ALA A 1 92 ? 30.194 3.712 -33.945 1.00 86.19 92 ALA A CA 1
ATOM 727 C C . ALA A 1 92 ? 29.227 2.523 -34.029 1.00 86.19 92 ALA A C 1
ATOM 729 O O . ALA A 1 92 ? 28.124 2.600 -33.476 1.00 86.19 92 ALA A O 1
ATOM 730 N N . LYS A 1 93 ? 29.658 1.411 -34.641 1.00 91.62 93 LYS A N 1
ATOM 731 C CA . LYS A 1 93 ? 28.891 0.157 -34.707 1.00 91.62 93 LYS A CA 1
ATOM 732 C C . LYS A 1 93 ? 28.617 -0.410 -33.314 1.00 91.62 93 LYS A C 1
ATOM 734 O O . LYS A 1 93 ? 27.492 -0.813 -33.029 1.00 91.62 93 LYS A O 1
ATOM 739 N N . GLU A 1 94 ? 29.601 -0.394 -32.417 1.00 92.12 94 GLU A N 1
ATOM 740 C CA . GLU A 1 94 ? 29.428 -0.877 -31.044 1.00 92.12 94 GLU A CA 1
ATOM 741 C C . GLU A 1 94 ? 28.438 -0.015 -30.244 1.00 92.12 94 GLU A C 1
ATOM 743 O O . GLU A 1 94 ? 27.555 -0.541 -29.564 1.00 92.12 94 GLU A O 1
ATOM 748 N N . ARG A 1 95 ? 28.524 1.317 -30.360 1.00 90.56 95 ARG A N 1
ATOM 749 C CA . ARG A 1 95 ? 27.565 2.240 -29.736 1.00 90.56 95 ARG A CA 1
ATOM 750 C C . ARG A 1 95 ? 26.152 2.051 -30.277 1.00 90.56 95 ARG A C 1
ATOM 752 O O . ARG A 1 95 ? 25.208 2.074 -29.488 1.00 90.56 95 ARG A O 1
ATOM 759 N N . ALA A 1 96 ? 25.998 1.860 -31.587 1.00 88.69 96 ALA A N 1
ATOM 760 C CA . ALA A 1 96 ? 24.704 1.567 -32.197 1.00 88.69 96 ALA A CA 1
ATOM 761 C C . ALA A 1 96 ? 24.130 0.250 -31.653 1.00 88.69 96 ALA A C 1
ATOM 763 O O . ALA A 1 96 ? 22.997 0.227 -31.173 1.00 88.69 96 ALA A O 1
ATOM 764 N N . LYS A 1 97 ? 24.946 -0.811 -31.609 1.00 92.50 97 LYS A N 1
ATOM 765 C CA . LYS A 1 97 ? 24.566 -2.106 -31.033 1.00 92.50 97 LYS A CA 1
ATOM 766 C C . LYS A 1 97 ? 24.121 -1.976 -29.571 1.00 92.50 97 LYS A C 1
ATOM 768 O O . LYS A 1 97 ? 23.021 -2.407 -29.239 1.00 92.50 97 LYS A O 1
ATOM 773 N N . ARG A 1 98 ? 24.904 -1.294 -28.724 1.00 92.06 98 ARG A N 1
ATOM 774 C CA . ARG A 1 98 ? 24.556 -1.054 -27.310 1.00 92.06 98 ARG A CA 1
ATOM 775 C C . ARG A 1 98 ? 23.238 -0.298 -27.137 1.00 92.06 98 ARG A C 1
ATOM 777 O O . ARG A 1 98 ? 22.484 -0.599 -26.219 1.00 92.06 98 ARG A O 1
ATOM 784 N N . ARG A 1 99 ? 22.933 0.677 -28.003 1.00 89.88 99 ARG A N 1
ATOM 785 C CA . ARG A 1 99 ? 21.644 1.393 -27.967 1.00 89.88 99 ARG A CA 1
ATOM 786 C C . ARG A 1 99 ? 20.475 0.468 -28.288 1.00 89.88 99 ARG A C 1
ATOM 788 O O . ARG A 1 99 ? 19.477 0.516 -27.576 1.00 89.88 99 ARG A O 1
ATOM 795 N N . ARG A 1 100 ? 20.612 -0.382 -29.312 1.00 90.94 100 ARG A N 1
ATOM 796 C CA . ARG A 1 100 ? 19.582 -1.370 -29.668 1.00 90.94 100 ARG A CA 1
ATOM 797 C C . ARG A 1 100 ? 19.350 -2.354 -28.523 1.00 90.94 100 ARG A C 1
ATOM 799 O O . ARG A 1 100 ? 18.213 -2.536 -28.106 1.00 90.94 100 ARG A O 1
ATOM 806 N N . GLU A 1 101 ? 20.418 -2.912 -27.958 1.00 94.31 101 GLU A N 1
ATOM 807 C CA . GLU A 1 101 ? 20.337 -3.847 -26.826 1.00 94.31 101 GLU A CA 1
ATOM 808 C C . GLU A 1 101 ? 19.692 -3.204 -25.590 1.00 94.31 101 GLU A C 1
ATOM 810 O O . GLU A 1 101 ? 18.777 -3.776 -24.996 1.00 94.31 101 GLU A O 1
ATOM 815 N N . ASN A 1 102 ? 20.107 -1.986 -25.230 1.00 93.88 102 ASN A N 1
ATOM 816 C CA . ASN A 1 102 ? 19.516 -1.264 -24.105 1.00 93.88 102 ASN A CA 1
ATOM 817 C C . ASN A 1 102 ? 18.041 -0.921 -24.337 1.00 93.88 102 ASN A C 1
ATOM 819 O O . ASN A 1 102 ? 17.268 -0.960 -23.381 1.00 93.88 102 ASN A O 1
ATOM 823 N N . LYS A 1 103 ? 17.645 -0.600 -25.577 1.00 94.44 103 LYS A N 1
ATOM 824 C CA . LYS A 1 103 ? 16.244 -0.345 -25.936 1.00 94.44 103 LYS A CA 1
ATOM 825 C C . LYS A 1 103 ? 15.396 -1.599 -25.731 1.00 94.44 103 LYS A C 1
ATOM 827 O O . LYS A 1 103 ? 14.412 -1.539 -25.004 1.00 94.44 103 LYS A O 1
ATOM 832 N N . VAL A 1 104 ? 15.833 -2.742 -26.267 1.00 97.06 104 VAL A N 1
ATOM 833 C CA . VAL A 1 104 ? 15.143 -4.033 -26.086 1.00 97.06 104 VAL A CA 1
ATOM 834 C C . VAL A 1 104 ? 15.013 -4.388 -24.603 1.00 97.06 104 VAL A C 1
ATOM 836 O O . VAL A 1 104 ? 13.945 -4.797 -24.151 1.00 97.06 104 VAL A O 1
ATOM 839 N N . LEU A 1 105 ? 16.079 -4.193 -23.822 1.00 96.75 105 LEU A N 1
ATOM 840 C CA . LEU A 1 105 ? 16.051 -4.478 -22.389 1.00 96.75 105 LEU A CA 1
ATOM 841 C C . LEU A 1 105 ? 15.111 -3.535 -21.622 1.00 96.75 105 LEU A C 1
ATOM 843 O O . LEU A 1 105 ? 14.395 -3.983 -20.728 1.00 96.75 105 LEU A O 1
ATOM 847 N N . ALA A 1 106 ? 15.085 -2.246 -21.972 1.00 95.69 106 ALA A N 1
ATOM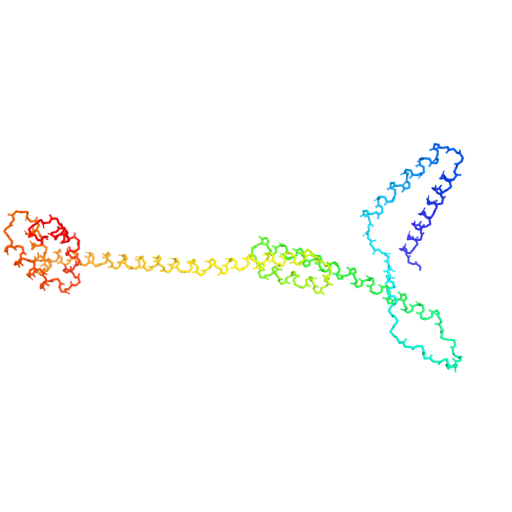 848 C CA . ALA A 1 106 ? 14.164 -1.277 -21.383 1.00 95.69 106 ALA A CA 1
ATOM 849 C C . ALA A 1 106 ? 12.699 -1.613 -21.704 1.00 95.69 106 ALA A C 1
ATOM 851 O O . ALA A 1 106 ? 11.851 -1.535 -20.816 1.00 95.69 106 ALA A O 1
ATOM 852 N N . ASP A 1 107 ? 12.405 -2.043 -22.934 1.00 97.38 107 ASP A N 1
ATOM 853 C CA . ASP A 1 107 ? 11.065 -2.484 -23.325 1.00 97.38 107 ASP A CA 1
ATOM 854 C C . ASP A 1 107 ? 10.638 -3.757 -22.586 1.00 97.38 107 ASP A C 1
ATOM 856 O O . ASP A 1 107 ? 9.524 -3.811 -22.068 1.00 97.38 107 ASP A O 1
ATOM 860 N N . ALA A 1 108 ? 11.527 -4.741 -22.432 1.00 97.88 108 ALA A N 1
ATOM 861 C CA . ALA A 1 108 ? 11.235 -5.938 -21.642 1.00 97.88 108 ALA A CA 1
ATOM 862 C C . ALA A 1 108 ? 10.943 -5.604 -20.165 1.00 97.88 108 ALA A C 1
ATOM 864 O O . ALA A 1 108 ? 10.004 -6.137 -19.572 1.00 97.88 108 ALA A O 1
ATOM 865 N N . LEU A 1 109 ? 11.714 -4.685 -19.572 1.00 97.00 109 LEU A N 1
ATOM 866 C CA . LEU A 1 109 ? 11.498 -4.213 -18.199 1.00 97.00 109 LEU A CA 1
ATOM 867 C C . LEU A 1 109 ? 10.201 -3.409 -18.058 1.00 97.00 109 LEU A C 1
ATOM 869 O O . LEU A 1 109 ? 9.515 -3.534 -17.042 1.00 97.00 109 LEU A O 1
ATOM 873 N N . LYS A 1 110 ? 9.834 -2.623 -19.077 1.00 97.31 110 LYS A N 1
ATOM 874 C CA . LYS A 1 110 ? 8.537 -1.942 -19.145 1.00 97.31 110 LYS A CA 1
ATOM 875 C C . LYS A 1 110 ? 7.395 -2.957 -19.118 1.00 97.31 110 LYS A C 1
ATOM 877 O O . LYS A 1 110 ? 6.500 -2.802 -18.295 1.00 97.31 110 LYS A O 1
ATOM 882 N N . GLU A 1 111 ? 7.429 -3.980 -19.973 1.00 98.19 111 GLU A N 1
ATOM 883 C CA . GLU A 1 111 ? 6.359 -4.986 -20.022 1.00 98.19 111 GLU A CA 1
ATOM 884 C C . GLU A 1 111 ? 6.250 -5.770 -18.714 1.00 98.19 111 GLU A C 1
ATOM 886 O O . GLU A 1 111 ? 5.161 -5.886 -18.158 1.00 98.19 111 GLU A O 1
ATOM 891 N N . LYS A 1 112 ? 7.381 -6.193 -18.139 1.00 97.81 112 LYS A N 1
ATOM 892 C CA . LYS A 1 112 ? 7.399 -6.845 -16.822 1.00 97.81 112 LYS A CA 1
ATOM 893 C C . LYS A 1 112 ? 6.830 -5.946 -15.716 1.00 97.81 112 LYS A C 1
ATOM 895 O O . LYS A 1 112 ? 6.110 -6.409 -14.836 1.00 97.81 112 LYS A O 1
ATOM 900 N N . GLY A 1 113 ? 7.138 -4.649 -15.758 1.00 97.50 113 GLY A N 1
ATOM 901 C CA . GLY A 1 113 ? 6.562 -3.670 -14.837 1.00 97.50 113 GLY A CA 1
ATOM 902 C C . GLY A 1 113 ? 5.052 -3.505 -15.021 1.00 97.50 113 GLY A C 1
ATOM 903 O O . GLY A 1 113 ? 4.334 -3.392 -14.031 1.00 97.50 113 GLY A O 1
ATOM 904 N N . ASN A 1 114 ? 4.564 -3.536 -16.266 1.00 97.75 114 ASN A N 1
ATOM 905 C CA . ASN A 1 114 ? 3.135 -3.464 -16.580 1.00 97.75 114 ASN A CA 1
ATOM 906 C C . ASN A 1 114 ? 2.377 -4.697 -16.068 1.00 97.75 114 ASN A C 1
ATOM 908 O O . ASN A 1 114 ? 1.287 -4.552 -15.521 1.00 97.75 114 ASN A O 1
ATOM 912 N N . GLU A 1 115 ? 2.963 -5.887 -16.202 1.00 98.19 115 GLU A N 1
ATOM 913 C CA . GLU A 1 115 ? 2.412 -7.135 -15.663 1.00 98.19 115 GLU A CA 1
ATOM 914 C C . GLU A 1 115 ? 2.298 -7.068 -14.134 1.00 98.19 115 GLU A C 1
ATOM 916 O O . GLU A 1 115 ? 1.203 -7.202 -13.587 1.00 98.19 115 GLU A O 1
ATOM 921 N N . ALA A 1 116 ? 3.387 -6.711 -13.445 1.00 95.19 116 ALA A N 1
ATOM 922 C CA . ALA A 1 116 ? 3.375 -6.532 -11.992 1.00 95.19 116 ALA A CA 1
ATOM 923 C C . ALA A 1 116 ? 2.371 -5.455 -11.533 1.00 95.19 116 ALA A C 1
ATOM 925 O O . ALA A 1 116 ? 1.742 -5.588 -10.481 1.00 95.19 116 ALA A O 1
ATOM 926 N N . PHE A 1 117 ? 2.195 -4.387 -12.318 1.00 95.56 117 PHE A N 1
ATOM 927 C CA . PHE A 1 117 ? 1.195 -3.356 -12.046 1.00 95.56 117 PHE A CA 1
ATOM 928 C C . PHE A 1 117 ? -0.233 -3.904 -12.159 1.00 95.56 117 PHE A C 1
ATOM 930 O O . PHE A 1 117 ? -1.066 -3.606 -11.303 1.00 95.56 117 PHE A O 1
ATOM 937 N N . ALA A 1 118 ? -0.516 -4.720 -13.179 1.00 96.12 118 ALA A N 1
ATOM 938 C CA . ALA A 1 118 ? -1.819 -5.354 -13.369 1.00 96.12 118 ALA A CA 1
ATOM 939 C C . ALA A 1 118 ? -2.157 -6.347 -12.243 1.00 96.12 118 ALA A C 1
ATOM 941 O O . ALA A 1 118 ? -3.310 -6.432 -11.824 1.00 96.12 118 ALA A O 1
ATOM 942 N N . GLU A 1 119 ? -1.151 -7.034 -11.699 1.00 95.31 119 GLU A N 1
ATOM 943 C CA . GLU A 1 119 ? -1.282 -7.910 -10.526 1.00 95.31 119 GLU A CA 1
ATOM 944 C C . GLU A 1 119 ? -1.460 -7.145 -9.199 1.00 95.31 119 GLU A C 1
ATOM 946 O O . GLU A 1 119 ? -1.702 -7.749 -8.153 1.00 95.31 119 GLU A O 1
ATOM 951 N N . GLY A 1 120 ? -1.332 -5.813 -9.203 1.00 89.38 120 GLY A N 1
ATOM 952 C CA . GLY A 1 120 ? -1.379 -4.985 -7.996 1.00 89.38 120 GLY A CA 1
ATOM 953 C C . GLY A 1 120 ? -0.098 -5.035 -7.153 1.00 89.38 120 GLY A C 1
ATOM 954 O O . GLY A 1 120 ? -0.062 -4.484 -6.050 1.00 89.38 120 GLY A O 1
ATOM 955 N N . ASN A 1 121 ? 0.975 -5.645 -7.663 1.00 90.81 121 ASN A N 1
ATOM 956 C CA . ASN A 1 121 ? 2.292 -5.658 -7.033 1.00 90.81 121 ASN A CA 1
ATOM 957 C C . ASN A 1 121 ? 3.075 -4.387 -7.405 1.00 90.81 121 ASN A C 1
ATOM 959 O O . ASN A 1 121 ? 4.041 -4.392 -8.175 1.00 90.81 121 ASN A O 1
ATOM 963 N N . TYR A 1 122 ? 2.631 -3.260 -6.845 1.00 90.56 122 TYR A N 1
ATOM 964 C CA . TYR A 1 122 ? 3.171 -1.941 -7.180 1.00 90.56 122 TYR A CA 1
ATOM 965 C C . TYR A 1 122 ? 4.645 -1.765 -6.791 1.00 90.56 122 TYR A C 1
ATOM 967 O O . TYR A 1 122 ? 5.348 -0.999 -7.445 1.00 90.56 122 TYR A O 1
ATOM 975 N N . GLU A 1 123 ? 5.138 -2.470 -5.770 1.00 90.94 123 GLU A N 1
ATOM 976 C CA . GLU A 1 123 ? 6.555 -2.436 -5.385 1.00 90.94 123 GLU A CA 1
ATOM 977 C C . GLU A 1 123 ? 7.44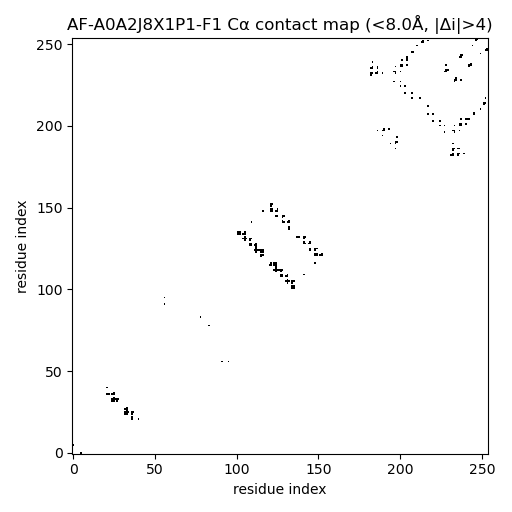5 -3.000 -6.501 1.00 90.94 123 GLU A C 1
ATOM 979 O O . GLU A 1 123 ? 8.385 -2.337 -6.950 1.00 90.94 123 GLU A O 1
ATOM 984 N N . THR A 1 124 ? 7.085 -4.179 -7.017 1.00 91.69 124 THR A N 1
ATOM 985 C CA . THR A 1 124 ? 7.809 -4.827 -8.120 1.00 91.69 124 THR A CA 1
ATOM 986 C C . THR A 1 124 ? 7.720 -3.996 -9.399 1.00 91.69 124 THR A C 1
ATOM 988 O O . THR A 1 124 ? 8.733 -3.794 -10.070 1.00 91.69 124 THR A O 1
ATOM 991 N N . ALA A 1 125 ? 6.549 -3.423 -9.699 1.00 92.69 125 ALA A N 1
ATOM 992 C CA . ALA A 1 125 ? 6.377 -2.529 -10.843 1.00 92.69 125 ALA A CA 1
ATOM 993 C C . ALA A 1 125 ? 7.325 -1.311 -10.778 1.00 92.69 125 ALA A C 1
ATOM 995 O O . ALA A 1 125 ? 8.006 -0.992 -11.755 1.00 92.69 125 ALA A O 1
ATOM 996 N N . ILE A 1 126 ? 7.442 -0.655 -9.613 1.00 92.94 126 ILE A N 1
ATOM 997 C CA . ILE A 1 126 ? 8.349 0.492 -9.408 1.00 92.94 126 ILE A CA 1
ATOM 998 C C . ILE A 1 126 ? 9.811 0.106 -9.657 1.00 92.94 126 ILE A C 1
ATOM 1000 O O . ILE A 1 126 ? 10.555 0.904 -10.244 1.00 92.94 126 ILE A O 1
ATOM 1004 N N . LEU A 1 127 ? 10.222 -1.077 -9.196 1.00 93.81 127 LEU A N 1
ATOM 1005 C CA . LEU A 1 127 ? 11.574 -1.595 -9.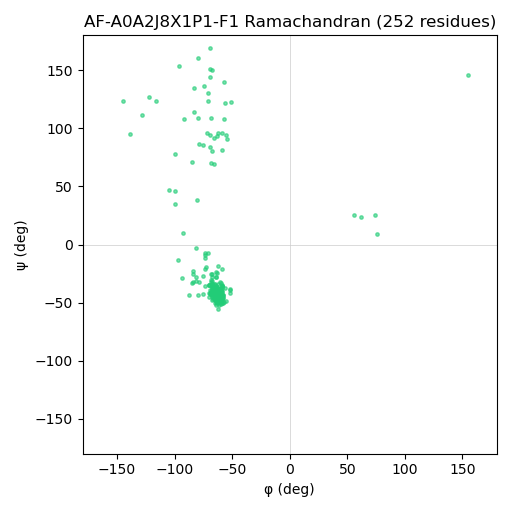385 1.00 93.81 127 LEU A CA 1
ATOM 1006 C C . LEU A 1 127 ? 11.859 -1.835 -10.871 1.00 93.81 127 LEU A C 1
ATOM 1008 O O . LEU A 1 127 ? 12.796 -1.238 -11.399 1.00 93.81 127 LEU A O 1
ATOM 1012 N N . CYS A 1 128 ? 10.991 -2.572 -11.571 1.00 93.88 128 CYS A N 1
ATOM 1013 C CA . CYS A 1 128 ? 11.143 -2.837 -13.004 1.00 93.88 128 CYS A CA 1
ATOM 1014 C C . CYS A 1 128 ? 11.209 -1.546 -13.836 1.00 93.88 128 CYS A C 1
ATOM 1016 O O . CYS A 1 128 ? 12.087 -1.402 -14.688 1.00 93.88 128 CYS A O 1
ATOM 1018 N N . TYR A 1 129 ? 10.354 -0.556 -13.556 1.00 94.62 129 TYR A N 1
ATOM 1019 C CA . TYR A 1 129 ? 10.420 0.726 -14.263 1.00 94.62 129 TYR A CA 1
ATOM 1020 C C . TYR A 1 129 ? 11.686 1.531 -13.943 1.00 94.62 129 TYR A C 1
ATOM 1022 O O . TYR A 1 129 ? 12.179 2.273 -14.793 1.00 94.62 129 TYR A O 1
ATOM 1030 N N . THR A 1 130 ? 12.225 1.412 -12.727 1.00 90.75 130 THR A N 1
ATOM 1031 C CA . THR A 1 130 ? 13.479 2.080 -12.346 1.00 90.75 130 THR A CA 1
ATOM 1032 C C . THR A 1 130 ? 14.671 1.451 -13.055 1.00 90.75 130 THR A C 1
ATOM 1034 O O . THR A 1 130 ? 15.461 2.186 -13.641 1.00 90.75 130 THR A O 1
ATOM 1037 N N . GLU A 1 131 ? 14.750 0.122 -13.088 1.00 93.19 131 GLU A N 1
ATOM 1038 C CA . GLU A 1 131 ? 15.777 -0.609 -13.838 1.00 93.19 131 GLU A CA 1
ATOM 1039 C C . GLU A 1 131 ? 15.697 -0.307 -15.342 1.00 93.19 131 GLU A C 1
ATOM 1041 O O . GLU A 1 131 ? 16.721 -0.103 -15.993 1.00 93.19 131 GLU A O 1
ATOM 1046 N N . GLY A 1 132 ? 14.485 -0.195 -15.902 1.00 94.31 132 GLY A N 1
ATOM 1047 C CA . GLY A 1 132 ? 14.297 0.187 -17.305 1.00 94.31 132 GLY A CA 1
ATOM 1048 C C . GLY A 1 132 ? 14.882 1.570 -17.618 1.00 94.31 132 GLY A C 1
ATOM 1049 O O . GLY A 1 132 ? 15.552 1.750 -18.636 1.00 94.31 132 GLY A O 1
ATOM 1050 N N . LEU A 1 133 ? 14.712 2.533 -16.706 1.00 90.44 133 LEU A N 1
ATOM 1051 C CA . LEU A 1 133 ? 15.266 3.886 -16.839 1.00 90.44 133 LEU A CA 1
ATOM 1052 C C . LEU A 1 133 ? 16.793 3.927 -16.730 1.00 90.44 133 LEU A C 1
ATOM 1054 O O . LEU A 1 133 ? 17.417 4.835 -17.279 1.00 90.44 133 LEU A O 1
ATOM 1058 N N . GLU A 1 134 ? 17.415 2.963 -16.051 1.00 91.75 134 GLU A N 1
ATOM 1059 C CA . GLU A 1 134 ? 18.876 2.834 -16.043 1.00 91.75 134 GLU A CA 1
ATOM 1060 C C . GLU A 1 134 ? 19.417 2.404 -17.410 1.00 91.75 134 GLU A C 1
ATOM 1062 O O . GLU A 1 134 ? 20.521 2.806 -17.785 1.00 91.75 134 GLU A O 1
ATOM 1067 N N . LYS A 1 135 ? 18.636 1.627 -18.173 1.00 93.06 135 LYS A N 1
ATOM 1068 C CA . LYS A 1 135 ? 18.993 1.208 -19.536 1.00 93.06 135 LYS A CA 1
ATOM 1069 C C . LYS A 1 135 ? 18.720 2.301 -20.560 1.00 93.06 135 LYS A C 1
ATOM 1071 O O . LYS A 1 135 ? 19.577 2.554 -21.410 1.00 93.06 135 LYS A O 1
ATOM 1076 N N . LEU A 1 136 ? 17.568 2.966 -20.460 1.00 91.25 136 LEU A N 1
ATOM 1077 C CA . LEU A 1 136 ? 17.157 4.019 -21.386 1.00 91.25 136 LEU A CA 1
ATOM 1078 C C . LEU A 1 136 ? 16.507 5.200 -20.650 1.00 91.25 136 LEU A C 1
ATOM 1080 O O . LEU A 1 136 ? 15.303 5.225 -20.396 1.00 91.25 136 LEU A O 1
ATOM 1084 N N . LYS A 1 137 ? 17.316 6.223 -20.353 1.00 88.88 137 LYS A N 1
ATOM 1085 C CA . LYS A 1 137 ? 16.880 7.419 -19.609 1.00 88.88 137 LYS A CA 1
ATOM 1086 C C . LYS A 1 137 ? 15.884 8.296 -20.369 1.00 88.88 137 LYS A C 1
ATOM 1088 O O . LYS A 1 137 ? 15.094 8.984 -19.738 1.00 88.88 137 LYS A O 1
ATOM 1093 N N . ASP A 1 138 ? 15.885 8.257 -21.697 1.00 85.62 138 ASP A N 1
ATOM 1094 C CA . ASP A 1 138 ? 15.017 9.117 -22.516 1.00 85.62 138 ASP A CA 1
ATOM 1095 C C . ASP A 1 138 ? 13.584 8.566 -22.656 1.00 85.62 138 ASP A C 1
ATOM 1097 O O . ASP A 1 138 ? 12.699 9.206 -23.230 1.00 85.62 138 ASP A O 1
ATOM 1101 N N . MET A 1 139 ? 13.316 7.384 -22.093 1.00 89.75 139 MET A N 1
ATOM 1102 C CA . MET A 1 139 ? 12.031 6.703 -22.195 1.00 89.75 139 MET A CA 1
ATOM 1103 C C . MET A 1 139 ? 10.985 7.294 -21.236 1.00 89.75 139 MET A C 1
ATOM 1105 O O . MET A 1 139 ? 10.759 6.808 -20.127 1.00 89.75 139 MET A O 1
ATOM 1109 N N . LYS A 1 140 ? 10.293 8.346 -21.690 1.00 92.19 140 LYS A N 1
ATOM 1110 C CA . LYS A 1 140 ? 9.287 9.097 -20.906 1.00 92.19 140 LYS A CA 1
ATOM 1111 C C . LYS A 1 140 ? 8.204 8.219 -20.263 1.00 92.19 140 LYS A C 1
ATOM 1113 O O . LYS A 1 140 ? 7.818 8.479 -19.126 1.00 92.19 140 LYS A O 1
ATOM 1118 N N . VAL A 1 141 ? 7.751 7.175 -20.961 1.00 93.12 141 VAL A N 1
ATOM 1119 C CA . VAL A 1 141 ? 6.692 6.256 -20.493 1.00 93.12 141 VAL A CA 1
ATOM 1120 C C . VAL A 1 141 ? 7.063 5.576 -19.168 1.00 93.12 141 VAL A C 1
ATOM 1122 O O . VAL A 1 141 ? 6.222 5.407 -18.289 1.00 93.12 141 VAL A O 1
ATOM 1125 N N . LEU A 1 142 ? 8.339 5.242 -18.962 1.00 89.38 142 LEU A N 1
ATOM 1126 C CA . LEU A 1 142 ? 8.776 4.621 -17.711 1.00 89.38 142 LEU A CA 1
ATOM 1127 C C . LEU A 1 142 ? 8.667 5.578 -16.517 1.00 89.38 142 LEU A C 1
ATOM 1129 O O . LEU A 1 142 ? 8.336 5.154 -15.410 1.00 89.38 142 LEU A O 1
ATOM 1133 N N . TYR A 1 143 ? 8.892 6.880 -16.721 1.00 90.56 143 TYR A N 1
ATOM 1134 C CA . TYR A 1 143 ? 8.711 7.873 -15.660 1.00 90.56 143 TYR A CA 1
ATOM 1135 C C . TYR A 1 143 ? 7.249 7.991 -15.235 1.00 90.56 143 TYR A C 1
ATOM 1137 O O . TYR A 1 143 ? 6.975 8.028 -14.033 1.00 90.56 143 TYR A O 1
ATOM 1145 N N . THR A 1 144 ? 6.320 8.034 -16.196 1.00 93.25 144 THR A N 1
ATOM 1146 C CA . THR A 1 144 ? 4.884 8.144 -15.907 1.00 93.25 144 THR A CA 1
ATOM 1147 C C . THR A 1 144 ? 4.371 6.906 -15.186 1.00 93.25 144 THR A C 1
ATOM 1149 O O . THR A 1 144 ? 3.743 7.036 -14.134 1.00 93.25 144 THR A O 1
ATOM 1152 N N . ASN A 1 145 ? 4.716 5.711 -15.671 1.00 92.56 145 ASN A N 1
ATOM 1153 C CA . ASN A 1 145 ? 4.243 4.458 -15.082 1.00 92.56 145 ASN A CA 1
ATOM 1154 C C . ASN A 1 145 ? 4.830 4.243 -13.678 1.00 92.56 145 ASN A C 1
ATOM 1156 O O . ASN A 1 145 ? 4.124 3.841 -12.748 1.00 92.56 145 ASN A O 1
ATOM 1160 N N . ARG A 1 146 ? 6.101 4.614 -13.468 1.00 94.38 146 ARG A N 1
ATOM 1161 C CA . ARG A 1 146 ? 6.725 4.600 -12.138 1.00 94.38 146 ARG A CA 1
ATOM 1162 C C . ARG A 1 146 ? 6.043 5.557 -11.162 1.00 94.38 146 ARG A C 1
ATOM 1164 O O . ARG A 1 146 ? 5.862 5.202 -9.998 1.00 94.38 146 ARG A O 1
ATOM 1171 N N . ALA A 1 147 ? 5.684 6.763 -11.604 1.00 92.19 147 ALA A N 1
ATOM 1172 C CA . ALA A 1 147 ? 4.977 7.730 -10.766 1.00 92.19 147 ALA A CA 1
ATOM 1173 C C . ALA A 1 147 ? 3.584 7.216 -10.373 1.00 92.19 147 ALA A C 1
ATOM 1175 O O . ALA A 1 147 ? 3.241 7.230 -9.194 1.00 92.19 147 ALA A O 1
ATOM 1176 N N . GLN A 1 148 ? 2.826 6.682 -11.333 1.00 92.38 148 GLN A N 1
ATOM 1177 C CA . GLN A 1 148 ? 1.515 6.078 -11.080 1.00 92.38 148 GLN A CA 1
ATOM 1178 C C . GLN A 1 148 ? 1.603 4.917 -10.080 1.00 92.38 148 GLN A C 1
ATOM 1180 O O . GLN A 1 148 ? 0.854 4.888 -9.107 1.00 92.38 148 GLN A O 1
ATOM 1185 N N . SER A 1 149 ? 2.572 4.016 -10.255 1.00 89.88 149 SER A N 1
ATOM 1186 C CA . SER A 1 149 ? 2.798 2.886 -9.340 1.00 89.88 149 SER A CA 1
ATOM 1187 C C . SER A 1 149 ? 3.084 3.343 -7.908 1.00 89.88 149 SER A C 1
ATOM 1189 O O . SER A 1 149 ? 2.544 2.784 -6.955 1.00 89.88 149 SER A O 1
ATOM 1191 N N . ARG A 1 150 ? 3.882 4.408 -7.738 1.00 88.19 150 ARG A N 1
ATOM 1192 C CA . ARG A 1 150 ? 4.159 5.005 -6.419 1.00 88.19 150 ARG A CA 1
ATOM 1193 C C . ARG A 1 150 ? 2.905 5.562 -5.755 1.00 88.19 150 ARG A C 1
ATOM 1195 O O . ARG A 1 150 ? 2.735 5.379 -4.553 1.00 88.19 150 ARG A O 1
ATOM 1202 N N . GLU A 1 151 ? 2.039 6.228 -6.509 1.00 89.94 151 GLU A N 1
ATOM 1203 C CA . GLU A 1 151 ? 0.787 6.764 -5.970 1.00 89.94 151 GLU A CA 1
ATOM 1204 C C . GLU A 1 151 ? -0.183 5.648 -5.560 1.00 89.94 151 GLU A C 1
ATOM 1206 O O . GLU A 1 151 ? -0.773 5.717 -4.480 1.00 89.94 151 GLU A O 1
ATOM 1211 N N . CYS A 1 152 ? -0.298 4.578 -6.353 1.00 86.38 152 CYS A N 1
ATOM 1212 C CA . CYS A 1 152 ? -1.074 3.395 -5.971 1.00 86.38 152 CYS A CA 1
ATOM 1213 C C . CYS A 1 152 ? -0.535 2.741 -4.689 1.00 86.38 152 CYS A C 1
ATOM 1215 O O . CYS A 1 152 ? -1.308 2.448 -3.775 1.00 86.38 152 CYS A O 1
ATOM 1217 N N . TYR A 1 153 ? 0.788 2.584 -4.580 1.00 85.56 153 TYR A N 1
ATOM 1218 C CA . TYR A 1 153 ? 1.429 2.012 -3.395 1.00 85.56 153 TYR A CA 1
ATOM 1219 C C . TYR A 1 153 ? 1.156 2.836 -2.125 1.00 85.56 153 TYR A C 1
ATOM 1221 O O . TYR A 1 153 ? 0.768 2.282 -1.097 1.00 85.56 153 TYR A O 1
ATOM 1229 N N . LYS A 1 154 ? 1.263 4.171 -2.199 1.00 84.44 154 LYS A N 1
ATOM 1230 C CA . LYS A 1 154 ? 0.918 5.063 -1.076 1.00 84.44 154 LYS A CA 1
ATOM 1231 C C . LYS A 1 154 ? -0.536 4.909 -0.635 1.00 84.44 154 LYS A C 1
ATOM 1233 O O . LYS A 1 154 ? -0.792 4.807 0.558 1.00 84.44 154 LYS A O 1
ATOM 1238 N N . LYS A 1 155 ? -1.485 4.844 -1.574 1.00 85.44 155 LYS A N 1
ATOM 1239 C CA . LYS A 1 155 ? -2.908 4.660 -1.241 1.00 85.44 155 LYS A CA 1
ATOM 1240 C C . LYS A 1 155 ? -3.163 3.346 -0.506 1.00 85.44 155 LYS A C 1
ATOM 1242 O O . LYS A 1 155 ? -3.936 3.330 0.447 1.00 85.44 155 LYS A O 1
ATOM 1247 N N . ILE A 1 156 ? -2.495 2.259 -0.896 1.00 81.88 156 ILE A N 1
ATOM 1248 C CA . ILE A 1 156 ? -2.571 0.990 -0.154 1.00 81.88 156 ILE A CA 1
ATOM 1249 C C . ILE A 1 156 ? -2.051 1.165 1.272 1.00 81.88 156 ILE A C 1
ATOM 1251 O O . ILE A 1 156 ? -2.704 0.729 2.222 1.00 81.88 156 ILE A O 1
ATOM 1255 N N . LEU A 1 157 ? -0.917 1.851 1.432 1.00 76.69 157 LEU A N 1
ATOM 1256 C CA . LEU A 1 157 ? -0.362 2.161 2.748 1.00 76.69 157 LEU A CA 1
ATOM 1257 C C . LEU A 1 157 ? -1.259 3.078 3.586 1.00 76.69 157 LEU A C 1
ATOM 1259 O O . LEU A 1 157 ? -1.139 3.045 4.800 1.00 76.69 157 LEU A O 1
ATOM 1263 N N . GLU A 1 158 ? -2.148 3.875 2.991 1.00 76.38 158 GLU A N 1
ATOM 1264 C CA . GLU A 1 158 ? -3.139 4.688 3.713 1.00 76.38 158 GLU A CA 1
ATOM 1265 C C . GLU A 1 158 ? -4.410 3.908 4.081 1.00 76.38 158 GLU A C 1
ATOM 1267 O O . GLU A 1 158 ? -5.033 4.174 5.112 1.00 76.38 158 GLU A O 1
ATOM 1272 N N . ILE A 1 159 ? -4.807 2.938 3.253 1.00 77.75 159 ILE A N 1
ATOM 1273 C CA . ILE A 1 159 ? -5.949 2.058 3.529 1.00 77.75 159 ILE A CA 1
ATOM 1274 C C . ILE A 1 159 ? -5.614 1.099 4.673 1.00 77.75 159 ILE A C 1
ATOM 1276 O O . ILE A 1 159 ? -6.441 0.909 5.563 1.00 77.75 159 ILE A O 1
ATOM 1280 N N . ASN A 1 160 ? -4.402 0.541 4.692 1.00 71.94 160 ASN A N 1
ATOM 1281 C CA . ASN A 1 160 ? -3.974 -0.427 5.702 1.00 71.94 160 ASN A CA 1
ATOM 1282 C C . ASN A 1 160 ? -4.125 0.070 7.167 1.00 71.94 160 ASN A C 1
ATOM 1284 O O . ASN A 1 160 ? -4.767 -0.624 7.951 1.00 71.94 160 ASN A O 1
ATOM 1288 N N . PRO A 1 161 ? -3.672 1.278 7.570 1.00 74.94 161 PRO A N 1
ATOM 1289 C CA . PRO A 1 161 ? -3.842 1.771 8.936 1.00 74.94 161 PRO A CA 1
ATOM 1290 C C . PRO A 1 161 ? -5.307 2.053 9.277 1.00 74.94 161 PRO A C 1
ATOM 1292 O O . PRO A 1 161 ? -5.737 1.757 10.386 1.00 74.94 161 PRO A O 1
ATOM 1295 N N . LYS A 1 162 ? -6.108 2.565 8.331 1.00 74.62 162 LYS A N 1
ATOM 1296 C CA . LYS A 1 162 ? -7.548 2.782 8.557 1.00 74.62 162 LYS A CA 1
ATOM 1297 C C . LYS A 1 162 ? -8.290 1.461 8.752 1.00 74.62 162 LYS A C 1
ATOM 1299 O O . LYS A 1 162 ? -9.120 1.362 9.652 1.00 74.62 162 LYS A O 1
ATOM 1304 N N . LEU A 1 163 ? -7.975 0.452 7.941 1.00 77.31 163 LEU A N 1
ATOM 1305 C CA . LEU A 1 163 ? -8.542 -0.888 8.062 1.00 77.31 163 LEU A CA 1
ATOM 1306 C C . LEU A 1 163 ? -8.099 -1.555 9.370 1.00 77.31 163 LEU A C 1
ATOM 1308 O O . LEU A 1 163 ? -8.927 -2.137 10.060 1.00 77.31 163 LEU A O 1
ATOM 1312 N N . GLN A 1 164 ? -6.831 -1.405 9.761 1.00 73.81 164 GLN A N 1
ATOM 1313 C CA . GLN A 1 164 ? -6.312 -1.902 11.036 1.00 73.81 164 GLN A CA 1
ATOM 1314 C C . GLN A 1 164 ? -7.047 -1.282 12.233 1.00 73.81 164 GLN A C 1
ATOM 1316 O O . GLN A 1 164 ? -7.430 -2.006 13.151 1.00 73.81 164 GLN A O 1
ATOM 1321 N N . THR A 1 165 ? -7.276 0.037 12.226 1.00 83.94 165 THR A N 1
ATOM 1322 C CA . THR A 1 165 ? -8.069 0.710 13.265 1.00 83.94 165 THR A CA 1
ATOM 1323 C C . THR A 1 165 ? -9.504 0.192 13.287 1.00 83.94 165 THR A C 1
ATOM 1325 O O . THR A 1 165 ? -9.978 -0.196 14.347 1.00 83.94 165 THR A O 1
ATOM 1328 N N . GLN A 1 166 ? -10.168 0.093 12.131 1.00 80.19 166 GLN A N 1
ATOM 1329 C CA . GLN A 1 166 ? -11.542 -0.415 12.062 1.00 80.19 166 GLN A CA 1
ATOM 1330 C C . GLN A 1 166 ? -11.659 -1.852 12.574 1.00 80.19 166 GLN A C 1
ATOM 1332 O O . GLN A 1 166 ? -12.546 -2.144 13.368 1.00 80.19 166 GLN A O 1
ATOM 1337 N N . VAL A 1 167 ? -10.755 -2.746 12.167 1.00 83.38 167 VAL A N 1
ATOM 1338 C CA . VAL A 1 167 ? -10.733 -4.136 12.648 1.00 83.38 167 VAL A CA 1
ATOM 1339 C C . VAL A 1 167 ? -10.528 -4.176 14.160 1.00 83.38 167 VAL A C 1
ATOM 1341 O O . VAL A 1 167 ? -11.224 -4.918 14.845 1.00 83.38 167 VAL A O 1
ATOM 1344 N N . LYS A 1 168 ? -9.626 -3.349 14.701 1.00 84.69 168 LYS A N 1
ATOM 1345 C CA . LYS A 1 168 ? -9.408 -3.248 16.148 1.00 84.69 168 LYS A CA 1
ATOM 1346 C C . LYS A 1 168 ? -10.659 -2.763 16.885 1.00 84.69 168 LYS A C 1
ATOM 1348 O O . LYS A 1 168 ? -10.991 -3.315 17.928 1.00 84.69 168 LYS A O 1
ATOM 1353 N N . ASP A 1 169 ? -11.353 -1.765 16.348 1.00 90.31 169 ASP A N 1
ATOM 1354 C CA . ASP A 1 169 ? -12.580 -1.236 16.945 1.00 90.31 169 ASP A CA 1
ATOM 1355 C C . ASP A 1 169 ? -13.711 -2.272 16.921 1.00 90.31 169 ASP A C 1
ATOM 1357 O O . ASP A 1 169 ? -14.403 -2.433 17.925 1.00 90.31 169 ASP A O 1
ATOM 1361 N N . TYR A 1 170 ? -13.864 -3.018 15.821 1.00 86.69 170 TYR A N 1
ATOM 1362 C CA . TYR A 1 170 ? -14.830 -4.116 15.739 1.00 86.69 170 TYR A CA 1
ATOM 1363 C C . TYR A 1 170 ? -14.504 -5.248 16.712 1.00 86.69 170 TYR A C 1
ATOM 1365 O O . TYR A 1 170 ? -15.402 -5.706 17.411 1.00 86.69 170 TYR A O 1
ATOM 1373 N N . LEU A 1 171 ? -13.239 -5.669 16.805 1.00 87.62 171 LEU A N 1
ATOM 1374 C CA . LEU A 1 171 ? -12.820 -6.692 17.768 1.00 87.62 171 LEU A CA 1
ATOM 1375 C C . LEU A 1 171 ? -13.122 -6.255 19.205 1.00 87.62 171 LEU A C 1
ATOM 1377 O O . LEU A 1 171 ? -13.759 -6.996 19.942 1.00 87.62 171 LEU A O 1
ATOM 1381 N N . ASN A 1 172 ? -12.782 -5.015 19.571 1.00 92.94 172 ASN A N 1
ATOM 1382 C CA . ASN A 1 172 ? -13.098 -4.485 20.898 1.00 92.94 172 ASN A CA 1
ATOM 1383 C C . ASN A 1 172 ? -14.612 -4.461 21.176 1.00 92.94 172 ASN A C 1
ATOM 1385 O O . ASN A 1 172 ? -15.029 -4.710 22.304 1.00 92.94 172 ASN A O 1
ATOM 1389 N N . GLN A 1 173 ? -15.442 -4.130 20.180 1.00 90.62 173 GLN A N 1
ATOM 1390 C CA . GLN A 1 173 ? -16.902 -4.154 20.334 1.00 90.62 173 GLN A CA 1
ATOM 1391 C C . GLN A 1 173 ? -17.425 -5.573 20.560 1.00 90.62 173 GLN A C 1
ATOM 1393 O O . GLN A 1 173 ? -18.274 -5.763 21.428 1.00 90.62 173 GLN A O 1
ATOM 1398 N N . VAL A 1 174 ? -16.908 -6.552 19.813 1.00 89.06 174 VAL A N 1
ATOM 1399 C CA . VAL A 1 174 ? -17.260 -7.966 19.987 1.00 89.06 174 VAL A CA 1
ATOM 1400 C C . VAL A 1 174 ? -16.857 -8.44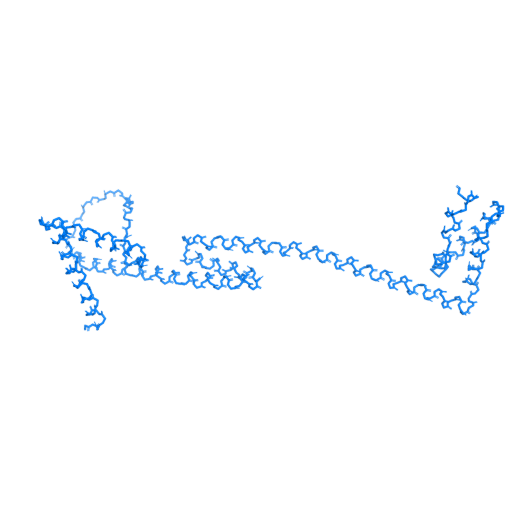3 21.382 1.00 89.06 174 VAL A C 1
ATOM 1402 O O . VAL A 1 174 ? -17.710 -8.949 22.103 1.00 89.06 174 VAL A O 1
ATOM 1405 N N . ASP A 1 175 ? -15.625 -8.173 21.817 1.00 88.00 175 ASP A N 1
ATOM 1406 C CA . ASP A 1 175 ? -15.136 -8.561 23.147 1.00 88.00 175 ASP A CA 1
ATOM 1407 C C . ASP A 1 175 ? -15.978 -7.944 24.281 1.00 88.00 175 ASP A C 1
ATOM 1409 O O . ASP A 1 175 ? -16.298 -8.597 25.279 1.00 88.00 175 ASP A O 1
ATOM 1413 N N . LEU A 1 176 ? -16.355 -6.664 24.145 1.00 91.19 176 LEU A N 1
ATOM 1414 C CA . LEU A 1 176 ? -17.223 -5.982 25.109 1.00 91.19 176 LEU A CA 1
ATOM 1415 C C . LEU A 1 176 ? -18.626 -6.591 25.145 1.00 91.19 176 LEU A C 1
ATOM 1417 O O . LEU A 1 176 ? -19.191 -6.725 26.232 1.00 91.19 176 LEU A O 1
ATOM 1421 N N . GLN A 1 177 ? -19.176 -6.952 23.984 1.00 86.00 177 GLN A N 1
ATOM 1422 C CA . GLN A 1 177 ? -20.490 -7.578 23.888 1.00 86.00 177 GLN A CA 1
ATOM 1423 C C . GLN A 1 177 ? -20.479 -8.979 24.503 1.00 86.00 177 GLN A C 1
ATOM 1425 O O . GLN A 1 177 ? -21.316 -9.266 25.350 1.00 86.00 177 GLN A O 1
ATOM 1430 N N . GLU A 1 178 ? -19.496 -9.816 24.169 1.00 86.50 178 GLU A N 1
ATOM 1431 C CA . GLU A 1 178 ? -19.355 -11.159 24.744 1.00 86.50 178 GLU A CA 1
ATOM 1432 C C . GLU A 1 178 ? -19.203 -11.109 26.268 1.00 86.50 178 GLU A C 1
ATOM 1434 O O . GLU A 1 178 ? -19.799 -11.909 26.994 1.00 86.50 178 GLU A O 1
ATOM 1439 N N . LYS A 1 179 ? -18.447 -10.129 26.776 1.00 92.44 179 LYS A N 1
ATOM 1440 C CA . LYS A 1 179 ? -18.324 -9.901 28.217 1.00 92.44 179 LYS A CA 1
ATOM 1441 C C . LYS A 1 179 ? -19.655 -9.495 28.849 1.00 92.44 179 LYS A C 1
ATOM 1443 O O . LYS A 1 179 ? -19.963 -9.976 29.938 1.00 92.44 179 LYS A O 1
ATOM 1448 N N . ALA A 1 180 ? -20.421 -8.612 28.208 1.00 88.94 180 ALA A N 1
ATOM 1449 C CA . ALA A 1 180 ? -21.738 -8.216 28.699 1.00 88.94 180 ALA A CA 1
ATOM 1450 C C . ALA A 1 180 ? -22.702 -9.413 28.718 1.00 88.94 180 ALA A C 1
ATOM 1452 O O . ALA A 1 180 ? -23.333 -9.667 29.740 1.00 88.94 180 ALA A O 1
ATOM 1453 N N . ASP A 1 181 ? -22.736 -10.204 27.645 1.00 89.75 181 ASP A N 1
ATOM 1454 C CA . ASP A 1 181 ? -23.573 -11.402 27.538 1.00 89.75 181 ASP A CA 1
ATOM 1455 C C . ASP A 1 181 ? -23.217 -12.434 28.621 1.00 89.75 181 ASP A C 1
ATOM 1457 O O . ASP A 1 181 ? -24.099 -13.044 29.232 1.00 89.75 181 ASP A O 1
ATOM 1461 N N . LEU A 1 182 ? -21.921 -12.602 28.910 1.00 91.94 182 LEU A N 1
ATOM 1462 C CA . LEU A 1 182 ? -21.455 -13.461 29.995 1.00 91.94 182 LEU A CA 1
ATOM 1463 C C . LEU A 1 182 ? -21.929 -12.949 31.362 1.00 91.94 182 LEU A C 1
ATOM 1465 O O . LEU A 1 182 ? -22.463 -13.732 32.145 1.00 91.94 182 LEU A O 1
ATOM 1469 N N . GLN A 1 183 ? -21.795 -11.646 31.629 1.00 91.50 183 GLN A N 1
ATOM 1470 C CA . GLN A 1 183 ? -22.271 -11.030 32.874 1.00 91.50 183 GLN A CA 1
ATOM 1471 C C . GLN A 1 183 ? -23.787 -11.195 33.047 1.00 91.50 183 GLN A C 1
ATOM 1473 O O . GLN A 1 183 ? -24.256 -11.491 34.147 1.00 91.50 183 GLN A O 1
ATOM 1478 N N . GLU A 1 184 ? -24.564 -11.039 31.973 1.00 91.56 184 GLU A N 1
ATOM 1479 C CA . GLU A 1 184 ? -26.016 -11.243 31.998 1.00 91.56 184 GLU A CA 1
ATOM 1480 C C . GLU A 1 184 ? -26.386 -12.703 32.264 1.00 91.56 184 GLU A C 1
ATOM 1482 O O . GLU A 1 184 ? -27.302 -12.985 33.045 1.00 91.56 184 GLU A O 1
ATOM 1487 N N . LYS A 1 185 ? -25.651 -13.640 31.659 1.00 91.69 185 LYS A N 1
ATOM 1488 C CA . LYS A 1 185 ? -25.831 -15.072 31.894 1.00 91.69 185 LYS A CA 1
ATOM 1489 C C . LYS A 1 185 ? -25.524 -15.448 33.344 1.00 91.69 185 LYS A C 1
ATOM 1491 O O . LYS A 1 185 ? -26.356 -16.085 33.984 1.00 91.69 185 LYS A O 1
ATOM 1496 N N . GLU A 1 186 ? -24.383 -15.016 33.877 1.00 92.31 186 GLU A N 1
ATOM 1497 C CA . GLU A 1 186 ? -23.997 -15.254 35.274 1.00 92.31 186 GLU A CA 1
ATOM 1498 C C . GLU A 1 186 ? -25.018 -14.654 36.248 1.00 92.31 186 GLU A C 1
ATOM 1500 O O . GLU A 1 186 ? -25.421 -15.296 37.220 1.00 92.31 186 GLU A O 1
ATOM 1505 N N . ALA A 1 187 ? -25.495 -13.436 35.974 1.00 91.94 187 ALA A N 1
ATOM 1506 C CA . ALA A 1 187 ? -26.514 -12.802 36.798 1.00 91.94 187 ALA A CA 1
ATOM 1507 C C . ALA A 1 187 ? -27.837 -13.583 36.800 1.00 91.94 187 ALA A C 1
ATOM 1509 O O . ALA A 1 187 ? -28.471 -13.717 37.852 1.00 91.94 187 ALA A O 1
ATOM 1510 N N . ARG A 1 188 ? -28.233 -14.146 35.653 1.00 89.56 188 ARG A N 1
ATOM 1511 C CA . ARG A 1 188 ? -29.417 -15.006 35.540 1.00 89.56 188 ARG A CA 1
ATOM 1512 C C . ARG A 1 188 ? -29.243 -16.330 36.286 1.00 89.56 188 ARG A C 1
ATOM 1514 O O . ARG A 1 188 ? -30.137 -16.708 37.033 1.00 89.56 188 ARG A O 1
ATOM 1521 N N . GLU A 1 189 ? -28.089 -16.983 36.179 1.00 92.69 189 GLU A N 1
ATOM 1522 C CA . GLU A 1 189 ? -27.796 -18.209 36.938 1.00 92.69 189 GLU A CA 1
ATOM 1523 C C . GLU A 1 189 ? -27.826 -17.967 38.461 1.00 92.69 189 GLU A C 1
ATOM 1525 O O . GLU A 1 189 ? -28.343 -18.784 39.229 1.00 92.69 189 GLU A O 1
ATOM 1530 N N . LEU A 1 190 ? -27.334 -16.814 38.927 1.00 92.00 190 LEU A N 1
ATOM 1531 C CA . LEU A 1 190 ? -27.404 -16.438 40.343 1.00 92.00 190 LEU A CA 1
ATOM 1532 C C . LEU A 1 190 ? -28.836 -16.158 40.825 1.00 92.00 190 LEU A C 1
ATOM 1534 O O . LEU A 1 190 ? -29.160 -16.461 41.976 1.00 92.00 190 LEU A O 1
ATOM 1538 N N . LEU A 1 191 ? -29.706 -15.631 39.961 1.00 89.62 191 LEU A N 1
ATOM 1539 C CA . LEU A 1 191 ? -31.138 -15.544 40.249 1.00 89.62 191 LEU A CA 1
ATOM 1540 C C . LEU A 1 191 ? -31.790 -16.928 40.325 1.00 89.62 191 LEU A C 1
ATOM 1542 O O . LEU A 1 191 ? -32.514 -17.198 41.283 1.00 89.62 191 LEU A O 1
ATOM 1546 N N . ASP A 1 192 ? -31.511 -17.801 39.357 1.00 90.12 192 ASP A N 1
ATOM 1547 C CA . ASP A 1 192 ? -32.113 -19.137 39.263 1.00 90.12 192 ASP A CA 1
ATOM 1548 C C . ASP A 1 192 ? -31.660 -20.057 40.407 1.00 90.12 192 ASP A C 1
ATOM 1550 O O . ASP A 1 192 ? -32.444 -20.849 40.929 1.00 90.12 192 ASP A O 1
ATOM 1554 N N . SER A 1 193 ? -30.415 -19.906 40.866 1.00 92.56 193 SER A N 1
ATOM 1555 C CA . SER A 1 193 ? -29.898 -20.580 42.067 1.00 92.56 193 SER A CA 1
ATOM 1556 C C . SER A 1 193 ? -30.483 -20.044 43.381 1.00 92.56 193 SER A C 1
ATOM 1558 O O . SER A 1 193 ? -30.239 -20.621 44.441 1.00 92.56 193 SER A O 1
ATOM 1560 N N . GLY A 1 194 ? -31.258 -18.955 43.335 1.00 90.25 194 GLY A N 1
ATOM 1561 C CA . GLY A 1 194 ? -31.904 -18.367 44.504 1.00 90.25 194 GLY A CA 1
ATOM 1562 C C . GLY A 1 194 ? -30.946 -17.618 45.428 1.00 90.25 194 GLY A C 1
ATOM 1563 O O . GLY A 1 194 ? -31.224 -17.502 46.623 1.00 90.25 194 GLY A O 1
ATOM 1564 N N . LYS A 1 195 ? -29.815 -17.103 44.919 1.00 91.31 195 LYS A N 1
ATOM 1565 C CA . LYS A 1 195 ? -28.894 -16.299 45.734 1.00 91.31 195 LYS A CA 1
ATOM 1566 C C . LYS A 1 195 ? -29.650 -15.116 46.345 1.00 91.31 195 LYS A C 1
ATOM 1568 O O . LYS A 1 195 ? -30.188 -14.270 45.630 1.00 91.31 195 LYS A O 1
ATOM 1573 N N . ASN A 1 196 ? -29.638 -15.038 47.677 1.00 89.25 196 ASN A N 1
ATOM 1574 C CA . ASN A 1 196 ? -30.435 -14.071 48.438 1.00 89.25 196 ASN A CA 1
ATOM 1575 C C . ASN A 1 196 ? -30.245 -12.620 47.962 1.00 89.25 196 ASN A C 1
ATOM 1577 O O . ASN A 1 196 ? -31.229 -11.895 47.837 1.00 89.25 196 ASN A O 1
ATOM 1581 N N . THR A 1 197 ? -29.012 -12.193 47.661 1.00 90.12 197 THR A N 1
ATOM 1582 C CA . THR A 1 197 ? -28.731 -10.816 47.212 1.00 90.12 197 THR A CA 1
ATOM 1583 C C . THR A 1 197 ? -29.319 -10.528 45.831 1.00 90.12 197 THR A C 1
ATOM 1585 O O . THR A 1 197 ? -30.004 -9.524 45.661 1.00 90.12 197 THR A O 1
ATOM 1588 N N . ALA A 1 198 ? -29.153 -11.440 44.871 1.00 90.94 198 ALA A N 1
ATOM 1589 C CA . ALA A 1 198 ? -29.690 -11.308 43.518 1.00 90.94 198 ALA A CA 1
ATOM 1590 C C . ALA A 1 198 ? -31.229 -11.249 43.520 1.00 90.94 198 ALA A C 1
ATOM 1592 O O . ALA A 1 198 ? -31.822 -10.349 42.921 1.00 90.94 198 ALA A O 1
ATOM 1593 N N . VAL A 1 199 ? -31.879 -12.160 44.254 1.00 93.19 199 VAL A N 1
ATOM 1594 C CA . VAL A 1 199 ? -33.346 -12.205 44.382 1.00 93.19 199 VAL A CA 1
ATOM 1595 C C . VAL A 1 199 ? -33.882 -10.944 45.067 1.00 93.19 199 VAL A C 1
ATOM 1597 O O . VAL A 1 199 ? -34.867 -10.365 44.610 1.00 93.19 199 VAL A O 1
ATOM 1600 N N . THR A 1 200 ? -33.217 -10.477 46.130 1.00 92.81 200 THR A N 1
ATOM 1601 C CA . THR A 1 200 ? -33.604 -9.244 46.839 1.00 92.81 200 THR A CA 1
ATOM 1602 C C . THR A 1 200 ? -33.486 -8.024 45.929 1.00 92.81 200 THR A C 1
ATOM 1604 O O . THR A 1 200 ? -34.416 -7.221 45.871 1.00 92.81 200 THR A O 1
ATOM 1607 N N . THR A 1 201 ? -32.398 -7.917 45.161 1.00 93.19 201 THR A N 1
ATOM 1608 C CA . THR A 1 201 ? -32.193 -6.842 44.178 1.00 93.19 201 THR A CA 1
ATOM 1609 C C . THR A 1 201 ? -33.296 -6.818 43.130 1.00 93.19 201 THR A C 1
ATOM 1611 O O . THR A 1 201 ? -33.893 -5.768 42.896 1.00 93.19 201 THR A O 1
ATOM 1614 N N . LYS A 1 202 ? -33.638 -7.972 42.549 1.00 92.88 202 LYS A N 1
ATOM 1615 C CA . LYS A 1 202 ? -34.731 -8.075 41.577 1.00 92.88 202 LYS A CA 1
ATOM 1616 C C . LYS A 1 202 ? -36.077 -7.642 42.177 1.00 92.88 202 LYS A C 1
ATOM 1618 O O . LYS A 1 202 ? -36.765 -6.807 41.596 1.00 92.88 202 LYS A O 1
ATOM 1623 N N . ASN A 1 203 ? -36.432 -8.156 43.354 1.00 93.31 203 ASN A N 1
ATOM 1624 C CA . ASN A 1 203 ? -37.698 -7.824 44.018 1.00 93.31 203 ASN A CA 1
ATOM 1625 C C . ASN A 1 203 ? -37.788 -6.333 44.385 1.00 93.31 203 ASN A C 1
ATOM 1627 O O . ASN A 1 203 ? -38.863 -5.730 44.310 1.00 93.31 203 ASN A O 1
ATOM 1631 N N . LEU A 1 204 ? -36.665 -5.725 44.783 1.00 92.88 204 LEU A N 1
ATOM 1632 C CA . LEU A 1 204 ? -36.600 -4.298 45.080 1.00 92.88 204 LEU A CA 1
ATOM 1633 C C . LEU A 1 204 ? -36.827 -3.455 43.816 1.00 92.88 204 LEU A C 1
ATOM 1635 O O . LEU A 1 204 ? -37.605 -2.505 43.865 1.00 92.88 204 LEU A O 1
ATOM 1639 N N . LEU A 1 205 ? -36.224 -3.830 42.682 1.00 93.25 205 LEU A N 1
ATOM 1640 C CA . LEU A 1 205 ? -36.439 -3.171 41.386 1.00 93.25 205 LEU A CA 1
ATOM 1641 C C . LEU A 1 205 ? -37.901 -3.257 40.926 1.00 93.25 205 LEU A C 1
ATOM 1643 O O . LEU A 1 205 ? -38.484 -2.253 40.514 1.00 93.25 205 LEU A O 1
ATOM 1647 N N . GLU A 1 206 ? -38.530 -4.425 41.065 1.00 92.31 206 GLU A N 1
ATOM 1648 C CA . GLU A 1 206 ? -39.962 -4.606 40.787 1.00 92.31 206 GLU A CA 1
ATOM 1649 C C . GLU A 1 206 ? -40.841 -3.752 41.714 1.00 92.31 206 GLU A C 1
ATOM 1651 O O . GLU A 1 206 ? -41.856 -3.193 41.293 1.00 92.31 206 GLU A O 1
ATOM 1656 N N . THR A 1 207 ? -40.442 -3.608 42.979 1.00 91.81 207 THR A N 1
ATOM 1657 C CA . THR A 1 207 ? -41.155 -2.784 43.962 1.00 91.81 207 THR A CA 1
ATOM 1658 C C . THR A 1 207 ? -41.038 -1.296 43.635 1.00 91.81 207 THR A C 1
ATOM 1660 O O . THR A 1 207 ? -42.042 -0.587 43.676 1.00 91.81 207 THR A O 1
ATOM 1663 N N . LEU A 1 208 ? -39.846 -0.839 43.247 1.00 90.25 208 LEU A N 1
ATOM 1664 C CA . LEU A 1 208 ? -39.569 0.542 42.845 1.00 90.25 208 LEU A CA 1
ATOM 1665 C C . LEU A 1 208 ? -40.152 0.919 41.477 1.00 90.25 208 LEU A C 1
ATOM 1667 O O . LEU A 1 208 ? -40.342 2.100 41.205 1.00 90.25 208 LEU A O 1
ATOM 1671 N N . SER A 1 209 ? -40.482 -0.062 40.637 1.00 90.38 209 SER A N 1
ATOM 1672 C CA . SER A 1 209 ? -41.150 0.162 39.347 1.00 90.38 209 SER A CA 1
ATOM 1673 C C . SER A 1 209 ? -42.635 0.529 39.482 1.00 90.38 209 SER A C 1
ATOM 1675 O O . SER A 1 209 ? -43.273 0.888 38.493 1.00 90.38 209 SER A O 1
ATOM 1677 N N . LYS A 1 210 ? -43.221 0.425 40.685 1.00 88.31 210 LYS A N 1
ATOM 1678 C CA . LYS A 1 210 ? -44.631 0.766 40.919 1.00 88.31 210 LYS A CA 1
ATOM 1679 C C . LYS A 1 210 ? -44.830 2.284 40.835 1.00 88.31 210 LYS A C 1
ATOM 1681 O O . LYS A 1 210 ? -44.192 2.995 41.608 1.00 88.31 210 LYS A O 1
ATOM 1686 N N . PRO A 1 211 ? -45.728 2.785 39.966 1.00 85.12 211 PRO A N 1
ATOM 1687 C CA . PRO A 1 211 ? -45.999 4.215 39.867 1.00 85.12 211 PRO A CA 1
ATOM 1688 C C . PRO A 1 211 ? -46.729 4.752 41.111 1.00 85.12 211 PRO A C 1
ATOM 1690 O O . PRO A 1 211 ? -47.210 3.993 41.958 1.00 85.12 211 PRO A O 1
ATOM 1693 N N . ASP A 1 212 ? -46.810 6.083 41.202 1.00 82.19 212 ASP A N 1
ATOM 1694 C CA . ASP A 1 212 ? -47.649 6.834 42.153 1.00 82.19 212 ASP A CA 1
ATOM 1695 C C . ASP A 1 212 ? -47.355 6.619 43.650 1.00 82.19 212 ASP A C 1
ATOM 1697 O O . ASP A 1 212 ? -48.200 6.863 44.512 1.00 82.19 212 ASP A O 1
ATOM 1701 N N . GLN A 1 213 ? -46.135 6.200 43.987 1.00 88.88 213 GLN A N 1
ATOM 1702 C CA . GLN A 1 213 ? -45.662 6.163 45.372 1.00 88.88 213 GLN A CA 1
ATOM 1703 C C . GLN A 1 213 ? -45.208 7.541 45.874 1.00 88.88 213 GLN A C 1
ATOM 1705 O O . GLN A 1 213 ? -44.893 8.452 45.107 1.00 88.88 213 GLN A O 1
ATOM 1710 N N . ILE A 1 214 ? -45.150 7.685 47.197 1.00 90.00 214 ILE A N 1
ATOM 1711 C CA . ILE A 1 214 ? -44.672 8.908 47.851 1.00 90.00 214 ILE A CA 1
ATOM 1712 C C . ILE A 1 214 ? -43.154 9.100 47.655 1.00 90.00 214 ILE A C 1
ATOM 1714 O O . ILE A 1 214 ? -42.422 8.114 47.603 1.00 90.00 214 ILE A O 1
ATOM 1718 N N . PRO A 1 215 ? -42.628 10.340 47.639 1.00 89.25 215 PRO A N 1
ATOM 1719 C CA . PRO A 1 215 ? -41.189 10.594 47.483 1.00 89.25 215 PRO A CA 1
ATOM 1720 C C . PRO A 1 215 ? -40.294 9.813 48.460 1.00 89.25 215 PRO A C 1
ATOM 1722 O O . PRO A 1 215 ? -39.255 9.289 48.069 1.00 89.25 215 PRO A O 1
ATOM 1725 N N . LEU A 1 216 ? -40.724 9.675 49.723 1.00 89.56 216 LEU A N 1
ATOM 1726 C CA . LEU A 1 216 ? -39.996 8.925 50.755 1.00 89.56 216 LEU A CA 1
ATOM 1727 C C . LEU A 1 216 ? -39.810 7.441 50.405 1.00 89.56 216 LEU A C 1
ATOM 1729 O O . LEU A 1 216 ? -38.793 6.8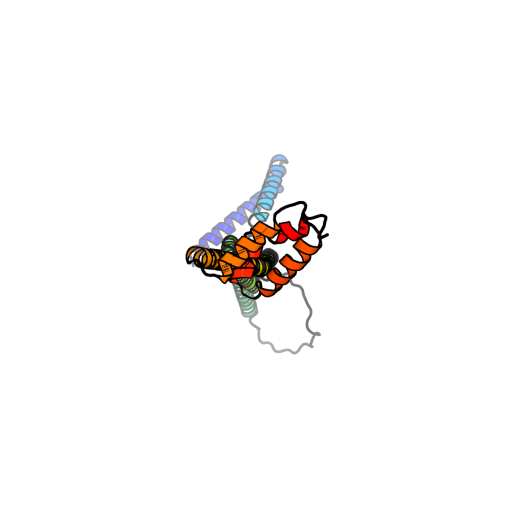56 50.768 1.00 89.56 216 LEU A O 1
ATOM 1733 N N . PHE A 1 217 ? -40.767 6.841 49.693 1.00 91.88 217 PHE A N 1
ATOM 1734 C CA . PHE A 1 217 ? -40.683 5.448 49.258 1.00 91.88 217 PHE A CA 1
ATOM 1735 C C . PHE A 1 217 ? -39.532 5.254 48.267 1.00 91.88 217 PHE A C 1
ATOM 1737 O O . PHE A 1 217 ? -38.711 4.356 48.444 1.00 91.88 217 PHE A O 1
ATOM 1744 N N . TYR A 1 218 ? -39.436 6.127 47.261 1.00 90.69 218 TYR A N 1
ATOM 1745 C CA . TYR A 1 218 ? -38.356 6.054 46.282 1.00 90.69 218 TYR A CA 1
ATOM 1746 C C . TYR A 1 218 ? -37.009 6.416 46.897 1.00 90.69 218 TYR A C 1
ATOM 1748 O O . TYR A 1 218 ? -36.037 5.720 46.636 1.00 90.69 218 TYR A O 1
ATOM 1756 N N . ALA A 1 219 ? -36.950 7.444 47.750 1.00 89.69 219 ALA A N 1
ATOM 1757 C CA . ALA A 1 219 ? -35.714 7.830 48.428 1.00 89.69 219 ALA A CA 1
ATOM 1758 C C . ALA A 1 219 ? -35.132 6.668 49.252 1.00 89.69 219 ALA A C 1
ATOM 1760 O O . ALA A 1 219 ? -33.975 6.303 49.054 1.00 89.69 219 ALA A O 1
ATOM 1761 N N . GLY A 1 220 ? -35.949 6.032 50.100 1.00 91.56 220 GLY A N 1
ATOM 1762 C CA . GLY A 1 220 ? -35.505 4.896 50.911 1.00 91.56 220 GLY A CA 1
ATOM 1763 C C . GLY A 1 220 ? -35.167 3.657 50.079 1.00 91.56 220 GLY A C 1
ATOM 1764 O O . GLY A 1 220 ? -34.172 2.985 50.336 1.00 91.56 220 GLY A O 1
ATOM 1765 N N . GLY A 1 221 ? -35.953 3.349 49.043 1.00 91.56 221 GLY A N 1
ATOM 1766 C CA . GLY A 1 221 ? -35.649 2.201 48.190 1.00 91.56 221 GLY A CA 1
ATOM 1767 C C . GLY A 1 221 ? -34.412 2.409 47.309 1.00 91.56 221 GLY A C 1
ATOM 1768 O O . GLY A 1 221 ? -33.656 1.461 47.120 1.00 91.56 221 GLY A O 1
ATOM 1769 N N . ILE A 1 222 ? -34.150 3.630 46.829 1.00 89.94 222 ILE A N 1
ATOM 1770 C CA . ILE A 1 222 ? -32.915 3.979 46.105 1.00 89.94 222 ILE A CA 1
ATOM 1771 C C . ILE A 1 222 ? -31.698 3.914 47.035 1.00 89.94 222 ILE A C 1
ATOM 1773 O O . ILE A 1 222 ? -30.643 3.446 46.609 1.00 89.94 222 ILE A O 1
ATOM 1777 N N . GLU A 1 223 ? -31.825 4.339 48.294 1.00 91.94 223 GLU A N 1
ATOM 1778 C CA . GLU A 1 223 ? -30.753 4.235 49.293 1.00 91.94 223 GLU A CA 1
ATOM 1779 C C . GLU A 1 223 ? -30.325 2.772 49.494 1.00 91.94 223 GLU A C 1
ATOM 1781 O O . GLU A 1 223 ? -29.149 2.442 49.328 1.00 91.94 223 GLU A O 1
ATOM 1786 N N . ILE A 1 224 ? -31.292 1.875 49.718 1.00 92.44 224 ILE A N 1
ATOM 1787 C CA . ILE A 1 224 ? -31.044 0.427 49.834 1.00 92.44 224 ILE A CA 1
ATOM 1788 C C . ILE A 1 224 ? -30.440 -0.125 48.537 1.00 92.44 224 ILE A C 1
ATOM 1790 O O . ILE A 1 224 ? -29.471 -0.884 48.558 1.00 92.44 224 ILE A O 1
ATOM 1794 N N . LEU A 1 225 ? -30.992 0.267 47.388 1.00 91.56 225 LEU A N 1
ATOM 1795 C CA . LEU A 1 225 ? -30.531 -0.195 46.083 1.00 91.56 225 LEU A CA 1
ATOM 1796 C C . LEU A 1 225 ? -29.071 0.212 45.817 1.00 91.56 225 LEU A C 1
ATOM 1798 O O . LEU A 1 225 ? -28.289 -0.591 45.313 1.00 91.56 225 LEU A O 1
ATOM 1802 N N . THR A 1 226 ? -28.678 1.421 46.220 1.00 91.31 226 THR A N 1
ATOM 1803 C CA . THR A 1 226 ? -27.299 1.920 46.100 1.00 91.31 226 THR A CA 1
ATOM 1804 C C . THR A 1 226 ? -26.327 1.096 46.944 1.00 91.31 226 THR A C 1
ATOM 1806 O O . THR A 1 226 ? -25.197 0.845 46.524 1.00 91.31 226 THR A O 1
ATOM 1809 N N . GLU A 1 227 ? -26.757 0.627 48.117 1.00 91.88 227 GLU A N 1
ATOM 1810 C CA . GLU A 1 227 ? -25.936 -0.246 48.954 1.00 91.88 227 GLU A CA 1
ATOM 1811 C C . GLU A 1 227 ? -25.755 -1.647 48.347 1.00 91.88 227 GLU A C 1
ATOM 1813 O O . GLU A 1 227 ? -24.676 -2.231 48.482 1.00 91.88 227 GLU A O 1
ATOM 1818 N N . MET A 1 228 ? -26.775 -2.167 47.655 1.00 87.44 228 MET A N 1
ATOM 1819 C CA . MET A 1 228 ? -26.755 -3.506 47.054 1.00 87.44 228 MET A CA 1
ATOM 1820 C C . MET A 1 228 ? -26.031 -3.575 45.699 1.00 87.44 228 MET A C 1
ATOM 1822 O O . MET A 1 228 ? -25.460 -4.612 45.372 1.00 87.44 228 MET A O 1
ATOM 1826 N N . ILE A 1 229 ? -25.984 -2.489 44.920 1.00 89.62 229 ILE A N 1
ATOM 1827 C CA . ILE A 1 229 ? -25.375 -2.432 43.569 1.00 89.62 229 ILE A CA 1
ATOM 1828 C C . ILE A 1 229 ? -23.833 -2.274 43.623 1.00 89.62 229 ILE A C 1
ATOM 1830 O O . ILE A 1 229 ? -23.194 -1.583 42.830 1.00 89.62 229 ILE A O 1
ATOM 1834 N N . LYS A 1 230 ? -23.172 -2.935 44.575 1.00 88.69 230 LYS A N 1
ATOM 1835 C CA . LYS A 1 230 ? -21.699 -2.903 44.691 1.00 88.69 230 LYS A CA 1
ATOM 1836 C C . LYS A 1 230 ? -21.015 -3.935 43.801 1.00 88.69 230 LYS A C 1
ATOM 1838 O O . LYS A 1 230 ? -19.932 -3.683 43.283 1.00 88.69 230 LYS A O 1
ATOM 1843 N N . GLU A 1 231 ? -21.668 -5.071 43.615 1.00 88.94 231 GLU A N 1
ATOM 1844 C CA . GLU A 1 231 ? -21.148 -6.218 42.883 1.00 88.94 231 GLU A CA 1
ATOM 1845 C C . GLU A 1 231 ? -21.635 -6.213 41.425 1.00 88.94 231 GLU A C 1
ATOM 1847 O O . GLU A 1 231 ? -22.695 -5.674 41.088 1.00 88.94 231 GLU A O 1
ATOM 1852 N N . CYS A 1 232 ? -20.847 -6.828 40.538 1.00 89.25 232 CYS A N 1
ATOM 1853 C CA . CYS A 1 232 ? -21.120 -6.845 39.098 1.00 89.25 232 CYS A CA 1
ATOM 1854 C C . CYS A 1 232 ? -22.474 -7.499 38.765 1.00 89.25 232 CYS A C 1
ATOM 1856 O O . CYS A 1 232 ? -23.165 -7.062 37.842 1.00 89.25 232 CYS A O 1
ATOM 1858 N N . THR A 1 233 ? -22.887 -8.500 39.545 1.00 92.19 233 THR A N 1
ATOM 1859 C CA . THR A 1 233 ? -24.174 -9.187 39.399 1.00 92.19 233 THR A CA 1
ATOM 1860 C C . THR A 1 233 ? -25.346 -8.230 39.606 1.00 92.19 233 THR A C 1
ATOM 1862 O O . THR A 1 233 ? -26.183 -8.083 38.722 1.00 92.19 233 THR A O 1
ATOM 1865 N N . GLU A 1 234 ? -25.400 -7.536 40.739 1.00 93.44 234 GLU A N 1
ATOM 1866 C CA . GLU A 1 234 ? -26.479 -6.615 41.093 1.00 93.44 234 GLU A CA 1
ATOM 1867 C C . GLU A 1 234 ? -26.513 -5.395 40.153 1.00 93.44 234 GLU A C 1
ATOM 1869 O O . GLU A 1 234 ? -27.594 -4.941 39.776 1.00 93.44 234 GLU A O 1
ATOM 1874 N N . GLN A 1 235 ? -25.352 -4.925 39.679 1.00 93.25 235 GLN A N 1
ATOM 1875 C CA . GLN A 1 235 ? -25.249 -3.911 38.614 1.00 93.25 235 GLN A CA 1
ATOM 1876 C C . GLN A 1 235 ? -25.849 -4.387 37.287 1.00 93.25 235 GLN A C 1
ATOM 1878 O O . GLN A 1 235 ? -26.567 -3.640 36.614 1.00 93.25 235 GLN A O 1
ATOM 1883 N N . THR A 1 236 ? -25.582 -5.637 36.913 1.00 94.19 236 THR A N 1
ATOM 1884 C CA . THR A 1 236 ? -26.123 -6.241 35.690 1.00 94.19 236 THR A CA 1
ATOM 1885 C C . THR A 1 236 ? -27.630 -6.459 35.806 1.00 94.19 236 THR A C 1
ATOM 1887 O O . THR A 1 236 ? -28.372 -6.172 34.866 1.00 94.19 236 THR A O 1
ATOM 1890 N N . LEU A 1 237 ? -28.114 -6.870 36.981 1.00 92.94 237 LEU A N 1
ATOM 1891 C CA . LEU A 1 237 ? -29.545 -6.981 37.266 1.00 92.94 237 LEU A CA 1
ATOM 1892 C C . LEU A 1 237 ? -30.244 -5.623 37.198 1.00 92.94 237 LEU A C 1
ATOM 1894 O O . LEU A 1 237 ? -31.296 -5.516 36.579 1.00 92.94 237 LEU A O 1
ATOM 1898 N N . PHE A 1 238 ? -29.644 -4.567 37.746 1.00 93.94 238 PHE A N 1
ATOM 1899 C CA . PHE A 1 238 ? -30.169 -3.209 37.601 1.00 93.94 238 PHE A CA 1
ATOM 1900 C C . PHE A 1 238 ? -30.295 -2.792 36.128 1.00 93.94 238 PHE A C 1
ATOM 1902 O O . PHE A 1 238 ? -31.336 -2.277 35.720 1.00 93.94 238 PHE A O 1
ATOM 1909 N N . ARG A 1 239 ? -29.266 -3.053 35.309 1.00 92.62 239 ARG A N 1
ATOM 1910 C CA . ARG A 1 239 ? -29.279 -2.760 33.863 1.00 92.62 239 ARG A CA 1
ATOM 1911 C C . ARG A 1 239 ? -30.378 -3.514 33.114 1.00 92.62 239 ARG A C 1
ATOM 1913 O O . ARG A 1 239 ? -31.074 -2.914 32.302 1.00 92.62 239 ARG A O 1
ATOM 1920 N N . THR A 1 240 ? -30.514 -4.810 33.376 1.00 91.44 240 THR A N 1
ATOM 1921 C CA . THR A 1 240 ? -31.402 -5.714 32.622 1.00 91.44 240 THR A CA 1
ATOM 1922 C C . THR A 1 240 ? -32.853 -5.691 33.105 1.00 91.44 240 THR A C 1
ATOM 1924 O O . THR A 1 240 ? -33.758 -5.992 32.331 1.00 91.44 240 THR A O 1
ATOM 1927 N N . HIS A 1 241 ? -33.103 -5.286 34.354 1.00 90.25 241 HIS A N 1
ATOM 1928 C CA . HIS A 1 241 ? -34.439 -5.210 34.953 1.00 90.25 241 HIS A CA 1
ATOM 1929 C C . HIS A 1 241 ? -34.954 -3.771 35.072 1.00 90.25 241 HIS A C 1
ATOM 1931 O O . HIS A 1 241 ? -35.486 -3.376 36.108 1.00 90.25 241 HIS A O 1
ATOM 1937 N N . ASN A 1 242 ? -34.819 -2.986 33.998 1.00 88.62 242 ASN A N 1
ATOM 1938 C CA . ASN A 1 242 ? -35.393 -1.639 33.874 1.00 88.62 242 ASN A CA 1
ATOM 1939 C C . ASN A 1 242 ? -34.987 -0.656 34.989 1.00 88.62 242 ASN A C 1
ATOM 1941 O O . ASN A 1 242 ? -35.700 0.314 35.249 1.00 88.62 242 ASN A O 1
ATOM 1945 N N . GLY A 1 243 ? -33.834 -0.853 35.636 1.00 90.00 243 GLY A N 1
ATOM 1946 C CA . GLY A 1 243 ? -33.386 0.001 36.737 1.00 90.00 243 GLY A CA 1
ATOM 1947 C C . GLY A 1 243 ? -33.246 1.471 36.338 1.00 90.00 243 GLY A C 1
ATOM 1948 O O . GLY A 1 243 ? -33.595 2.360 37.110 1.00 90.00 243 GLY A O 1
ATOM 1949 N N . PHE A 1 244 ? -32.818 1.749 35.102 1.00 90.81 244 PHE A N 1
ATOM 1950 C CA . PHE A 1 244 ? -32.743 3.121 34.589 1.00 90.81 244 PHE A CA 1
ATOM 1951 C C . PHE A 1 244 ? -34.114 3.752 34.332 1.00 90.81 244 PHE A C 1
ATOM 1953 O O . PHE A 1 244 ? -34.272 4.945 34.587 1.00 90.81 244 PHE A O 1
ATOM 1960 N N . SER A 1 245 ? -35.107 2.969 33.900 1.00 88.12 245 SER A N 1
ATOM 1961 C CA . SER A 1 245 ? -36.480 3.448 33.682 1.00 88.12 245 SER A CA 1
ATOM 1962 C C . SER A 1 245 ? -37.123 3.951 34.972 1.00 88.12 245 SER A C 1
ATOM 1964 O O . SER A 1 245 ? -37.843 4.946 34.955 1.00 88.12 245 SER A O 1
ATOM 1966 N N . ILE A 1 246 ? -36.795 3.332 36.115 1.00 87.06 246 ILE A N 1
ATOM 1967 C CA . ILE A 1 246 ? -37.248 3.787 37.441 1.00 87.06 246 ILE A CA 1
ATOM 1968 C C . ILE A 1 246 ? -36.844 5.247 37.680 1.00 87.06 246 ILE A C 1
ATOM 1970 O O . ILE A 1 246 ? -37.613 6.007 38.258 1.00 87.06 246 ILE A O 1
ATOM 1974 N N . ILE A 1 247 ? -35.661 5.652 37.214 1.00 84.31 247 ILE A N 1
ATOM 1975 C CA . ILE A 1 247 ? -35.121 7.000 37.419 1.00 84.31 247 ILE A CA 1
ATOM 1976 C C . ILE A 1 247 ? -35.602 7.957 36.319 1.00 84.31 247 ILE A C 1
ATOM 1978 O O . ILE A 1 247 ? -35.972 9.091 36.616 1.00 84.31 247 ILE A O 1
ATOM 1982 N N . SER A 1 248 ? -35.597 7.531 35.050 1.00 84.25 248 SER A N 1
ATOM 1983 C CA . SER A 1 248 ? -35.915 8.414 33.918 1.00 84.25 248 SER A CA 1
ATOM 1984 C C . SER A 1 248 ? -37.399 8.749 33.797 1.00 84.25 248 SER A C 1
ATOM 1986 O O . SER A 1 248 ? -37.747 9.871 33.415 1.00 84.25 248 SER A O 1
ATOM 1988 N N . ASP A 1 249 ? -38.269 7.791 34.121 1.00 80.69 249 ASP A N 1
ATOM 1989 C CA . ASP A 1 249 ? -39.694 7.867 33.789 1.00 80.69 249 ASP A CA 1
ATOM 1990 C C . ASP A 1 249 ? -40.532 8.388 34.968 1.00 80.69 249 ASP A C 1
ATOM 1992 O O . ASP A 1 249 ? -41.690 8.786 34.805 1.00 80.69 249 ASP A O 1
ATOM 1996 N N . ASN A 1 250 ? -39.944 8.440 36.166 1.00 78.81 250 ASN A N 1
ATOM 1997 C CA . ASN A 1 250 ? -40.643 8.792 37.390 1.00 78.81 250 ASN A CA 1
ATOM 1998 C C . ASN A 1 250 ? -40.567 10.293 37.704 1.00 78.81 250 ASN A C 1
ATOM 2000 O O . ASN A 1 250 ? -39.547 10.815 38.153 1.00 78.81 250 ASN A O 1
ATOM 2004 N N . LYS A 1 251 ? -41.697 10.988 37.537 1.00 78.12 251 LYS A N 1
ATOM 2005 C CA . LYS A 1 251 ? -41.828 12.434 37.801 1.00 78.12 251 LYS A CA 1
ATOM 2006 C C . LYS A 1 251 ? -41.584 12.842 39.256 1.00 78.12 251 LYS A C 1
ATOM 2008 O O . LYS A 1 251 ? -41.413 14.024 39.509 1.00 78.12 251 LYS A O 1
ATOM 2013 N N . VAL A 1 252 ? -41.655 11.904 40.201 1.00 77.62 252 VAL A N 1
ATOM 2014 C CA . VAL A 1 252 ? -41.447 12.174 41.633 1.00 77.62 252 VAL A CA 1
ATOM 2015 C C . VAL A 1 252 ? -39.955 12.169 41.987 1.00 77.62 252 VAL A C 1
ATOM 2017 O O . VAL A 1 252 ? -39.554 12.796 42.963 1.00 77.62 252 VAL A O 1
ATOM 2020 N N . ILE A 1 253 ? -39.143 11.455 41.200 1.00 74.31 253 ILE A N 1
ATOM 2021 C CA . ILE A 1 253 ? -37.693 11.293 41.393 1.00 74.31 253 ILE A CA 1
ATOM 2022 C C . ILE A 1 253 ? -36.905 12.336 40.582 1.00 74.31 253 ILE A C 1
ATOM 2024 O O . ILE A 1 253 ? -35.805 12.717 40.981 1.00 74.31 253 ILE A O 1
ATOM 2028 N N . ARG A 1 254 ? -37.466 12.781 39.452 1.00 65.81 254 ARG A N 1
ATOM 2029 C CA . ARG A 1 254 ? -36.893 13.778 38.540 1.00 65.81 254 ARG A CA 1
ATOM 2030 C C . ARG A 1 254 ? -37.099 15.214 39.019 1.00 65.81 254 ARG A C 1
ATOM 2032 O O . ARG A 1 254 ? -36.153 16.009 38.824 1.00 65.81 254 ARG A O 1
#